Protein AF-U6JPW5-F1 (afdb_monomer_lite)

Foldseek 3Di:
DWDWPDVQPDPDPVPIDIDDDDQQVQWDFDQDPNDGGDIDGDDDDDDCPFQQNVLCVVCVVLVVQAPQDADQDDDDDPDPDDDDDCVRNPDDPSCLSAPPVSVVLVVDVVSSVPVPNCCPVCVVSRDHPVRVCVVVDDDDDDVVVVVVVFDDDDDDVVVCCVPPVNLVVVCVVCVPPSPDPDDDDDDDGDDD

Structure (mmCIF, N/CA/C/O backbone):
data_AF-U6JPW5-F1
#
_entry.id   AF-U6JPW5-F1
#
loop_
_atom_site.group_PDB
_atom_site.id
_atom_site.type_symbol
_atom_site.label_atom_id
_atom_site.label_alt_id
_atom_site.label_comp_id
_atom_site.label_asym_id
_atom_site.label_entity_id
_atom_site.label_seq_id
_atom_site.pdbx_PDB_ins_code
_atom_site.Cartn_x
_atom_site.Cartn_y
_atom_site.Cartn_z
_atom_site.occupancy
_atom_site.B_iso_or_equiv
_atom_site.auth_seq_id
_atom_site.auth_comp_id
_atom_site.auth_asym_id
_atom_site.auth_atom_id
_atom_site.pdbx_PDB_model_num
ATOM 1 N N . MET A 1 1 ? 23.626 2.910 -10.878 1.00 94.19 1 MET A N 1
ATOM 2 C CA . MET A 1 1 ? 22.604 3.571 -10.041 1.00 94.19 1 MET A CA 1
ATOM 3 C C . MET A 1 1 ? 22.856 3.188 -8.596 1.00 94.19 1 MET A C 1
ATOM 5 O O . MET A 1 1 ? 23.043 2.002 -8.340 1.00 94.19 1 MET A O 1
ATOM 9 N N . ALA A 1 2 ? 22.927 4.169 -7.697 1.00 96.56 2 ALA A N 1
ATOM 10 C CA . ALA A 1 2 ? 23.018 3.917 -6.261 1.00 96.56 2 ALA A CA 1
ATOM 11 C C . ALA A 1 2 ? 21.661 3.426 -5.737 1.00 96.56 2 ALA A C 1
ATOM 13 O O . ALA A 1 2 ? 20.622 3.928 -6.164 1.00 96.56 2 ALA A O 1
ATOM 14 N N . VAL A 1 3 ? 21.672 2.423 -4.862 1.00 94.81 3 VAL A N 1
ATOM 15 C CA . VAL A 1 3 ? 20.478 1.766 -4.317 1.00 94.81 3 VAL A CA 1
ATOM 16 C C . VAL A 1 3 ? 20.694 1.500 -2.829 1.00 94.81 3 VAL A C 1
ATOM 18 O O . VAL A 1 3 ? 21.793 1.136 -2.421 1.00 94.81 3 VAL A O 1
ATOM 21 N N . LEU A 1 4 ? 19.635 1.629 -2.031 1.00 93.19 4 LEU A N 1
ATOM 22 C CA . LEU A 1 4 ? 19.583 1.145 -0.651 1.00 93.19 4 LEU A CA 1
ATOM 23 C C . LEU A 1 4 ? 18.622 -0.045 -0.583 1.00 93.19 4 LEU A C 1
ATOM 25 O O . LEU A 1 4 ? 17.495 0.030 -1.073 1.00 93.19 4 LEU A O 1
ATOM 29 N N . LYS A 1 5 ? 19.074 -1.161 -0.011 1.00 92.12 5 LYS A N 1
ATOM 30 C CA . LYS A 1 5 ? 18.266 -2.370 0.207 1.00 92.12 5 LYS A CA 1
ATOM 31 C C . LYS A 1 5 ? 17.858 -2.481 1.677 1.00 92.12 5 LYS A C 1
ATOM 33 O O . LYS A 1 5 ? 18.573 -2.006 2.552 1.00 92.12 5 LYS A O 1
ATOM 38 N N . GLY A 1 6 ? 16.738 -3.159 1.936 1.00 89.25 6 GLY A N 1
ATOM 39 C CA . GLY A 1 6 ? 16.271 -3.473 3.295 1.00 89.25 6 GLY A CA 1
ATOM 40 C C . GLY A 1 6 ? 15.198 -2.537 3.859 1.00 89.25 6 GLY A C 1
ATOM 41 O O . GLY A 1 6 ? 14.674 -2.819 4.930 1.00 89.25 6 GLY A O 1
ATOM 42 N N . MET A 1 7 ? 14.799 -1.493 3.121 1.00 87.50 7 MET A N 1
ATOM 43 C CA . MET A 1 7 ? 13.799 -0.510 3.575 1.00 87.50 7 MET A CA 1
ATOM 44 C C . MET A 1 7 ? 12.411 -1.114 3.866 1.00 87.50 7 MET A C 1
ATOM 46 O O . MET A 1 7 ? 11.642 -0.540 4.623 1.00 87.50 7 MET A O 1
ATOM 50 N N . SER A 1 8 ? 12.073 -2.258 3.262 1.00 85.19 8 SER A N 1
ATOM 51 C CA . SER A 1 8 ? 10.808 -2.968 3.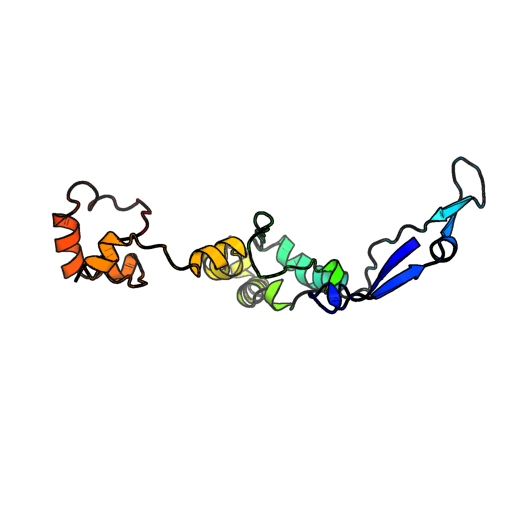505 1.00 85.19 8 SER A CA 1
ATOM 52 C C . SER A 1 8 ? 10.821 -3.842 4.759 1.00 85.19 8 SER A C 1
ATOM 54 O O . SER A 1 8 ? 9.760 -4.213 5.244 1.00 85.19 8 SER A O 1
ATOM 56 N N . CYS A 1 9 ? 12.005 -4.213 5.255 1.00 79.62 9 CYS A N 1
ATOM 57 C CA . CYS A 1 9 ? 12.157 -5.198 6.329 1.00 79.62 9 CYS A CA 1
ATOM 58 C C . CYS A 1 9 ? 12.447 -4.560 7.692 1.00 79.62 9 CYS A C 1
ATOM 60 O O . CYS A 1 9 ? 12.257 -5.213 8.712 1.00 79.62 9 CYS A O 1
ATOM 62 N N . SER A 1 10 ? 12.944 -3.321 7.718 1.00 82.50 10 SER A N 1
ATOM 63 C CA . SER A 1 10 ? 13.338 -2.634 8.947 1.00 82.50 10 SER A CA 1
ATOM 64 C C . SER A 1 10 ? 13.173 -1.123 8.817 1.00 82.50 10 SER A C 1
ATOM 66 O O . SER A 1 10 ? 13.585 -0.522 7.819 1.00 82.50 10 SER A O 1
ATOM 68 N N . SER A 1 11 ? 12.603 -0.517 9.858 1.00 81.31 11 SER A N 1
ATOM 69 C CA . SER A 1 11 ? 12.505 0.934 10.038 1.00 81.31 11 SER 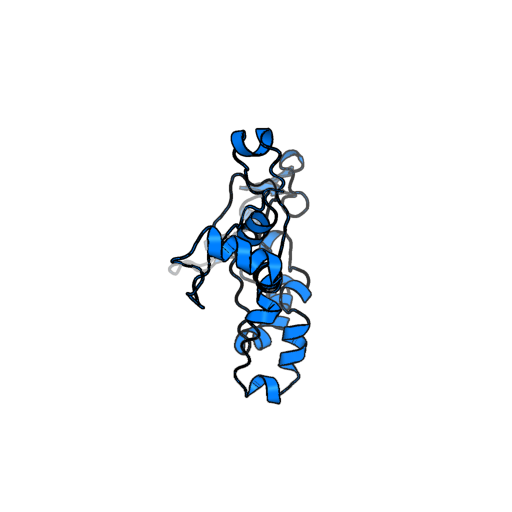A CA 1
ATOM 70 C C . SER A 1 11 ? 13.824 1.571 10.487 1.00 81.31 11 SER A C 1
ATOM 72 O O . SER A 1 11 ? 13.986 2.783 10.352 1.00 81.31 11 SER A O 1
ATOM 74 N N . ASP A 1 12 ? 14.780 0.781 10.987 1.00 87.75 12 ASP A N 1
ATOM 75 C CA . ASP A 1 12 ? 16.088 1.285 11.400 1.00 87.75 12 ASP A CA 1
ATOM 76 C C . ASP A 1 12 ? 17.007 1.479 10.188 1.00 87.75 12 ASP A C 1
ATOM 78 O O . ASP A 1 12 ? 17.492 0.521 9.576 1.00 87.75 12 ASP A O 1
ATOM 82 N N . VAL A 1 13 ? 17.300 2.744 9.890 1.00 88.38 13 VAL A N 1
ATOM 83 C CA . VAL A 1 13 ? 18.175 3.177 8.793 1.00 88.38 13 VAL A CA 1
ATOM 84 C C . VAL A 1 13 ? 19.571 2.553 8.886 1.00 88.38 13 VAL A C 1
ATOM 86 O O . VAL A 1 13 ? 20.192 2.289 7.856 1.00 88.38 13 VAL A O 1
ATOM 89 N N . LYS A 1 14 ? 20.070 2.255 10.095 1.00 92.25 14 LYS A N 1
ATOM 90 C CA . LYS A 1 14 ? 21.400 1.647 10.289 1.00 92.25 14 LYS A CA 1
ATOM 91 C C . LYS A 1 14 ? 21.496 0.224 9.738 1.00 92.25 14 LYS A C 1
ATOM 93 O O . LYS A 1 14 ? 22.596 -0.256 9.484 1.00 92.25 14 LYS A O 1
ATOM 98 N N . THR A 1 15 ? 20.358 -0.440 9.545 1.00 92.38 15 THR A N 1
ATOM 99 C CA . THR A 1 15 ? 20.290 -1.803 9.000 1.00 92.38 15 THR A CA 1
ATOM 100 C C . THR A 1 15 ? 20.236 -1.838 7.471 1.00 92.38 15 THR A C 1
ATOM 102 O O . THR A 1 15 ? 20.308 -2.912 6.871 1.00 92.38 15 THR A O 1
ATOM 105 N N . TRP A 1 16 ? 20.101 -0.681 6.815 1.00 93.31 16 TRP A N 1
ATOM 106 C CA . TRP A 1 16 ? 19.980 -0.611 5.363 1.00 93.31 16 TRP A CA 1
ATOM 107 C C . TRP A 1 16 ? 21.322 -0.844 4.672 1.00 93.31 16 TRP A C 1
ATOM 109 O O . TRP A 1 16 ? 22.371 -0.368 5.102 1.00 93.31 16 TRP A O 1
ATOM 119 N N . ILE A 1 17 ? 21.279 -1.565 3.552 1.00 95.69 17 ILE A N 1
ATOM 120 C CA . ILE A 1 17 ? 22.480 -2.020 2.850 1.00 95.69 17 ILE A CA 1
ATOM 121 C C . ILE A 1 17 ? 22.687 -1.172 1.587 1.00 95.69 17 ILE A C 1
ATOM 123 O O . ILE A 1 17 ? 21.840 -1.223 0.685 1.00 95.69 17 ILE A O 1
ATOM 127 N N . PRO A 1 18 ? 23.803 -0.428 1.465 1.00 95.94 18 PRO A N 1
ATOM 128 C CA . PRO A 1 18 ? 24.144 0.273 0.236 1.00 95.94 18 PRO A CA 1
ATOM 129 C C . PRO A 1 18 ? 24.545 -0.707 -0.868 1.00 95.94 18 PRO A C 1
ATOM 131 O O . PRO A 1 18 ? 25.254 -1.686 -0.644 1.00 95.94 18 PRO A O 1
ATOM 134 N N . ALA A 1 19 ? 24.079 -0.445 -2.085 1.00 95.50 19 ALA A N 1
ATOM 135 C CA . ALA A 1 19 ? 24.321 -1.280 -3.251 1.00 95.50 19 ALA A CA 1
ATOM 136 C C . ALA A 1 19 ? 24.386 -0.454 -4.545 1.00 95.50 19 ALA A C 1
ATOM 138 O O . ALA A 1 19 ? 23.920 0.683 -4.625 1.00 95.50 19 ALA A O 1
ATOM 139 N N . GLY A 1 20 ? 24.937 -1.067 -5.594 1.00 96.56 20 GLY A N 1
ATOM 140 C CA . GLY A 1 20 ? 24.945 -0.527 -6.950 1.00 96.56 20 GLY A CA 1
ATOM 141 C C . GLY A 1 20 ? 24.220 -1.454 -7.919 1.00 96.56 20 GLY A C 1
ATOM 142 O O . GLY A 1 20 ? 24.434 -2.665 -7.906 1.00 96.56 20 GLY A O 1
ATOM 143 N N . VAL A 1 21 ? 23.377 -0.888 -8.784 1.00 95.62 21 VAL A N 1
ATOM 144 C CA . VAL A 1 21 ? 22.755 -1.615 -9.902 1.00 95.62 21 VAL A CA 1
ATOM 145 C C . VAL A 1 21 ? 23.244 -1.017 -11.227 1.00 95.62 21 VAL A C 1
ATOM 147 O O . VAL A 1 21 ? 23.161 0.208 -11.402 1.00 95.62 21 VAL A O 1
ATOM 150 N N . PRO A 1 22 ? 23.768 -1.833 -12.166 1.00 96.50 22 PRO A N 1
ATOM 151 C CA . PRO A 1 22 ? 24.186 -1.348 -13.478 1.00 96.50 22 PRO A CA 1
ATOM 152 C C . PRO A 1 22 ? 22.978 -0.822 -14.261 1.00 96.50 22 PRO A C 1
ATOM 154 O O . PRO A 1 22 ? 21.942 -1.483 -14.327 1.00 96.50 22 PRO A O 1
ATOM 157 N N . LEU A 1 23 ? 23.108 0.369 -14.860 1.00 95.25 23 LEU A N 1
ATOM 158 C CA . LEU A 1 23 ? 22.004 1.036 -15.568 1.00 95.25 23 LEU A CA 1
ATOM 159 C C . LEU A 1 23 ? 21.450 0.181 -16.710 1.00 95.25 23 LEU A C 1
ATOM 161 O O . LEU A 1 23 ? 20.237 0.085 -16.864 1.00 95.25 23 LEU A O 1
ATOM 165 N N . THR A 1 24 ? 22.331 -0.502 -17.439 1.00 95.69 24 THR A N 1
ATOM 166 C CA . THR A 1 24 ? 21.987 -1.379 -18.566 1.00 95.69 24 THR A CA 1
ATOM 167 C C . THR A 1 24 ? 20.994 -2.479 -18.192 1.00 95.69 24 THR A C 1
ATOM 169 O O . THR A 1 24 ? 20.175 -2.860 -19.020 1.00 95.69 24 THR A O 1
ATOM 172 N N . ARG A 1 25 ? 20.986 -2.944 -16.934 1.00 95.69 25 ARG A N 1
ATOM 173 C CA . ARG A 1 25 ? 20.052 -3.979 -16.458 1.00 95.69 25 ARG A CA 1
ATOM 174 C C . ARG A 1 25 ? 18.608 -3.489 -16.323 1.00 95.69 25 ARG A C 1
ATOM 176 O O . ARG A 1 25 ? 17.697 -4.303 -16.237 1.00 95.69 25 ARG A O 1
ATOM 183 N N . MET A 1 26 ? 18.398 -2.176 -16.295 1.00 95.06 26 MET A N 1
ATOM 184 C CA . MET A 1 26 ? 17.071 -1.557 -16.247 1.00 95.06 26 MET A CA 1
ATOM 185 C C . MET A 1 26 ? 16.605 -1.076 -17.625 1.00 95.06 26 MET A C 1
ATOM 187 O O . MET A 1 26 ? 15.519 -0.509 -17.729 1.00 95.06 26 MET A O 1
ATOM 191 N N . MET A 1 27 ? 17.419 -1.255 -18.669 1.00 95.94 27 MET A N 1
ATOM 192 C CA . MET A 1 27 ? 17.130 -0.733 -19.998 1.00 95.94 27 MET A CA 1
ATOM 193 C C . MET A 1 27 ? 16.452 -1.767 -20.899 1.00 95.94 27 MET A C 1
ATOM 195 O O . MET A 1 27 ? 16.680 -2.969 -20.789 1.00 95.94 27 MET A O 1
ATOM 199 N N . ASN A 1 28 ? 15.636 -1.272 -21.820 1.00 95.69 28 ASN A N 1
ATOM 200 C CA . ASN A 1 28 ? 15.102 -1.977 -22.976 1.00 95.69 28 ASN A CA 1
ATOM 201 C C . ASN A 1 28 ? 15.327 -1.132 -24.238 1.00 95.69 28 ASN A C 1
ATOM 203 O O . ASN A 1 28 ? 15.705 0.037 -24.172 1.00 95.69 28 ASN A O 1
ATOM 207 N N . LEU A 1 29 ? 15.106 -1.741 -25.399 1.00 96.00 29 LEU A N 1
ATOM 208 C CA . LEU A 1 29 ? 15.094 -1.036 -26.674 1.00 96.00 29 LEU A CA 1
ATOM 209 C C . LEU A 1 29 ? 13.655 -0.615 -26.988 1.00 96.00 29 LEU A C 1
ATOM 211 O O . LEU A 1 29 ? 12.748 -1.445 -26.963 1.00 96.00 29 LEU A O 1
ATOM 215 N N . GLU A 1 30 ? 13.448 0.669 -27.271 1.00 94.69 30 GLU A N 1
ATOM 216 C CA . GLU A 1 30 ? 12.158 1.220 -27.697 1.00 94.69 30 GLU A CA 1
ATOM 217 C C . GLU A 1 30 ? 12.316 2.014 -28.994 1.00 94.69 30 GLU A C 1
ATOM 219 O O . GLU A 1 30 ? 13.369 2.592 -29.275 1.00 94.69 30 GLU A O 1
ATOM 224 N N . ASN A 1 31 ? 11.239 2.100 -29.773 1.00 95.00 31 ASN A N 1
ATOM 225 C CA . ASN A 1 31 ? 11.190 2.991 -30.924 1.00 95.00 31 ASN A CA 1
ATOM 226 C C . ASN A 1 31 ? 10.776 4.390 -30.458 1.00 95.00 31 ASN A C 1
ATOM 228 O O . ASN A 1 31 ? 9.713 4.565 -29.859 1.00 95.00 31 ASN A O 1
ATOM 232 N N . ARG A 1 32 ? 11.597 5.407 -30.740 1.00 93.38 32 ARG A N 1
ATOM 233 C CA . ARG A 1 32 ? 11.310 6.797 -30.353 1.00 93.38 32 ARG A CA 1
ATOM 234 C C . ARG A 1 32 ? 11.590 7.770 -31.474 1.00 93.38 32 ARG A C 1
ATOM 236 O O . ARG A 1 32 ? 12.660 7.742 -32.070 1.00 93.38 32 ARG A O 1
ATOM 243 N N . LYS A 1 33 ? 10.649 8.694 -31.701 1.00 92.75 33 LYS A N 1
ATOM 244 C CA . LYS A 1 33 ? 10.773 9.758 -32.715 1.00 92.75 33 LYS A CA 1
ATOM 245 C C . LYS A 1 33 ? 11.216 9.200 -34.083 1.00 92.75 33 LYS A C 1
ATOM 247 O O . LYS A 1 33 ? 12.102 9.756 -34.719 1.00 92.75 33 LYS A O 1
ATOM 252 N N . GLY A 1 34 ? 10.668 8.046 -34.475 1.00 93.00 34 GLY A N 1
ATOM 253 C CA . GLY A 1 34 ? 11.017 7.354 -35.722 1.00 93.00 34 GLY A CA 1
ATOM 254 C C . GLY A 1 34 ? 12.359 6.605 -35.731 1.00 93.00 34 GLY A C 1
ATOM 255 O O . GLY A 1 34 ? 12.658 5.944 -36.718 1.00 93.00 34 GLY A O 1
ATOM 256 N N . LYS A 1 35 ? 13.164 6.654 -34.660 1.00 93.44 35 LYS A N 1
ATOM 257 C CA . LYS A 1 35 ? 14.406 5.874 -34.533 1.00 93.44 35 LYS A CA 1
ATOM 258 C C . LYS A 1 35 ? 14.126 4.531 -33.869 1.00 93.44 35 LYS A C 1
ATOM 260 O O . LYS A 1 35 ? 13.561 4.498 -32.773 1.00 93.44 35 LYS A O 1
ATOM 265 N N . ALA A 1 36 ? 14.531 3.451 -34.532 1.00 92.38 36 ALA A N 1
ATOM 266 C CA . ALA A 1 36 ? 14.439 2.108 -33.985 1.00 92.38 36 ALA A CA 1
ATOM 267 C C . ALA A 1 36 ? 15.563 1.826 -32.979 1.00 92.38 36 ALA A C 1
ATOM 269 O O . ALA A 1 36 ? 16.649 2.395 -33.087 1.00 92.38 36 ALA A O 1
ATOM 270 N N . ASN A 1 37 ? 15.304 0.925 -32.029 1.00 93.38 37 ASN A N 1
ATOM 271 C CA . ASN A 1 37 ? 16.299 0.411 -31.082 1.00 93.38 37 ASN A CA 1
ATOM 272 C C . ASN A 1 37 ? 16.989 1.485 -30.220 1.00 93.38 37 ASN A C 1
ATOM 274 O O . ASN A 1 37 ? 18.196 1.427 -29.986 1.00 93.38 37 ASN A O 1
ATOM 278 N N . VAL A 1 38 ? 16.239 2.472 -29.725 1.00 95.50 38 VAL A N 1
ATOM 279 C CA . VAL A 1 38 ? 16.786 3.461 -28.789 1.00 95.50 38 VAL A CA 1
ATOM 280 C C . VAL A 1 38 ? 16.832 2.837 -27.389 1.00 95.50 38 VAL A C 1
ATOM 282 O O . VAL A 1 38 ? 15.780 2.441 -26.880 1.00 95.50 38 VAL A O 1
ATOM 285 N N . PRO A 1 39 ? 18.009 2.744 -26.742 1.00 96.00 39 PRO A N 1
ATOM 286 C CA . PRO A 1 39 ? 18.114 2.196 -25.399 1.00 96.00 39 PRO A CA 1
ATOM 287 C C . PRO A 1 39 ? 17.533 3.193 -24.395 1.00 96.00 39 PRO A C 1
ATOM 289 O O . PRO A 1 39 ? 17.972 4.340 -24.293 1.00 96.00 39 PRO A O 1
ATOM 292 N N . VAL A 1 40 ? 16.538 2.753 -23.636 1.00 95.56 40 VAL A N 1
ATOM 293 C CA . VAL A 1 40 ? 15.822 3.565 -22.648 1.00 95.56 40 VAL A CA 1
ATOM 294 C C . VAL A 1 40 ? 15.573 2.754 -21.386 1.00 95.56 40 VAL A C 1
ATOM 296 O O . VAL A 1 40 ? 15.604 1.532 -21.419 1.00 95.56 40 VAL A O 1
ATOM 299 N N . ILE A 1 41 ? 15.352 3.422 -20.253 1.00 95.94 41 ILE A N 1
ATOM 300 C CA . ILE A 1 41 ? 14.986 2.740 -19.006 1.00 95.94 41 ILE A CA 1
ATOM 301 C C . ILE A 1 41 ? 13.541 2.253 -19.118 1.00 95.94 41 ILE A C 1
ATOM 303 O O . ILE A 1 41 ? 12.633 3.054 -19.362 1.00 95.94 41 ILE A O 1
ATOM 307 N N . LYS A 1 42 ? 13.336 0.954 -18.887 1.00 93.94 42 LYS A N 1
ATOM 308 C CA . LYS A 1 42 ? 12.021 0.322 -18.925 1.00 93.94 42 LYS A CA 1
ATOM 309 C C . LYS A 1 42 ? 11.129 0.928 -17.845 1.00 93.94 42 LYS A C 1
ATOM 311 O O . LYS A 1 42 ? 11.481 0.935 -16.665 1.00 93.94 42 LYS A O 1
ATOM 316 N N . LYS A 1 43 ? 9.945 1.399 -18.237 1.00 93.69 43 LYS A N 1
ATOM 317 C CA . LYS A 1 43 ? 8.917 1.832 -17.283 1.00 93.69 43 LYS A CA 1
ATOM 318 C C . LYS A 1 43 ? 8.336 0.609 -16.575 1.00 93.69 43 LYS A C 1
ATOM 320 O O . LYS A 1 43 ? 7.813 -0.294 -17.227 1.00 93.69 43 LYS A O 1
ATOM 325 N N . PHE A 1 44 ? 8.416 0.591 -15.250 1.00 91.81 44 PHE A N 1
ATOM 326 C CA . PHE A 1 44 ? 7.743 -0.414 -14.433 1.00 91.81 44 PHE A CA 1
ATOM 327 C C . PHE A 1 44 ? 6.305 0.039 -14.181 1.00 91.81 44 PHE A C 1
ATOM 329 O O . PHE A 1 44 ? 6.076 1.096 -13.596 1.00 91.81 44 PHE A O 1
ATOM 336 N N . LEU A 1 45 ? 5.353 -0.738 -14.692 1.00 94.81 45 LEU A N 1
ATOM 337 C CA . LEU A 1 45 ? 3.921 -0.522 -14.497 1.00 94.81 45 LEU A CA 1
ATOM 338 C C . LEU A 1 45 ? 3.429 -1.326 -13.289 1.00 94.81 45 LEU A C 1
ATOM 340 O O . LEU A 1 45 ? 4.154 -2.167 -12.754 1.00 94.81 45 LEU A O 1
ATOM 344 N N . VAL A 1 46 ? 2.189 -1.069 -12.875 1.00 94.94 46 VAL A N 1
ATOM 345 C CA . VAL A 1 46 ? 1.515 -1.891 -11.867 1.00 94.94 46 VAL A CA 1
ATOM 346 C C . VAL A 1 46 ? 1.341 -3.303 -12.419 1.00 94.94 46 VAL A C 1
ATOM 348 O O . VAL A 1 46 ? 0.804 -3.489 -13.509 1.00 94.94 46 VAL A O 1
ATOM 351 N N . ASP A 1 47 ? 1.807 -4.284 -11.658 1.00 95.19 47 ASP A N 1
ATOM 352 C CA . ASP A 1 47 ? 1.628 -5.700 -11.955 1.00 95.19 47 ASP A CA 1
ATOM 353 C C . ASP A 1 47 ? 0.349 -6.192 -11.263 1.00 95.19 47 ASP A C 1
ATOM 355 O O . ASP A 1 47 ? 0.242 -6.168 -10.033 1.00 95.19 47 ASP A O 1
ATOM 359 N N . ILE A 1 48 ? -0.637 -6.585 -12.071 1.00 97.06 48 ILE A N 1
ATOM 360 C CA . ILE A 1 48 ? -1.981 -6.963 -11.618 1.00 97.06 48 ILE A CA 1
ATOM 361 C C . ILE A 1 48 ? -2.013 -8.308 -10.884 1.00 97.06 48 ILE A C 1
ATOM 363 O O . ILE A 1 48 ? -2.957 -8.586 -10.147 1.00 97.06 48 ILE A O 1
ATOM 367 N N . ASP A 1 49 ? -0.972 -9.126 -11.031 1.00 96.62 49 ASP A N 1
ATOM 368 C CA . ASP A 1 49 ? -0.870 -10.417 -10.351 1.00 96.62 49 ASP A CA 1
ATOM 369 C C . ASP A 1 49 ? -0.184 -10.294 -8.983 1.00 96.62 49 ASP A C 1
ATOM 371 O O . ASP A 1 49 ? -0.140 -11.253 -8.208 1.00 96.62 49 ASP A O 1
ATOM 375 N N . LYS A 1 50 ? 0.340 -9.109 -8.637 1.00 95.50 50 LYS A N 1
ATOM 376 C CA . LYS A 1 50 ? 1.022 -8.888 -7.355 1.00 95.50 50 LYS A CA 1
ATOM 377 C C . LYS A 1 50 ? 0.045 -8.721 -6.187 1.00 95.50 50 LYS A C 1
ATOM 379 O O . LYS A 1 50 ? -1.045 -8.170 -6.361 1.00 95.50 50 LYS A O 1
ATOM 384 N N . PRO A 1 51 ? 0.472 -9.087 -4.957 1.00 94.75 51 PRO A N 1
ATOM 385 C CA . PRO A 1 51 ? -0.383 -9.067 -3.768 1.00 94.75 51 PRO A CA 1
ATOM 386 C C . PRO A 1 51 ? -1.078 -7.731 -3.503 1.00 94.75 51 PRO A C 1
ATOM 388 O O . PRO A 1 51 ? -2.229 -7.714 -3.086 1.00 94.75 51 PRO A O 1
ATOM 391 N N . LEU A 1 52 ? -0.405 -6.608 -3.772 1.00 94.88 52 LEU A N 1
ATOM 392 C CA . LEU A 1 52 ? -0.973 -5.283 -3.529 1.00 94.88 52 LEU A CA 1
ATOM 393 C C . LEU A 1 52 ? -2.162 -4.985 -4.456 1.00 94.88 52 LEU A C 1
ATOM 395 O O . LEU A 1 52 ? -3.191 -4.498 -3.992 1.00 94.88 52 LEU A O 1
ATOM 399 N N . PHE A 1 53 ? -2.052 -5.323 -5.747 1.00 95.94 53 PHE A N 1
ATOM 400 C CA . PHE A 1 53 ? -3.172 -5.171 -6.676 1.00 95.94 53 PHE A CA 1
ATOM 401 C C . PHE A 1 53 ? -4.289 -6.167 -6.359 1.00 95.94 53 PHE A C 1
ATOM 403 O O . PHE A 1 53 ? -5.458 -5.800 -6.397 1.00 95.94 53 PHE A O 1
ATOM 410 N N . LYS A 1 54 ? -3.945 -7.400 -5.971 1.00 96.62 54 LYS A N 1
ATOM 411 C CA . LYS A 1 54 ? -4.931 -8.410 -5.559 1.00 96.62 54 LYS A CA 1
ATOM 412 C C . LYS A 1 54 ? -5.700 -8.020 -4.298 1.00 96.62 54 LYS A C 1
ATOM 414 O O . LYS A 1 54 ? -6.898 -8.272 -4.233 1.00 96.62 54 LYS A O 1
ATOM 419 N N . ALA A 1 55 ? -5.057 -7.368 -3.331 1.00 95.31 55 ALA A N 1
ATOM 420 C CA . ALA A 1 55 ? -5.748 -6.820 -2.167 1.00 95.31 55 ALA A CA 1
ATOM 421 C C . ALA A 1 55 ? -6.740 -5.720 -2.574 1.00 95.31 55 ALA A C 1
ATOM 423 O O . ALA A 1 55 ? -7.884 -5.739 -2.133 1.00 95.31 55 ALA A O 1
ATOM 424 N N . PHE A 1 56 ? -6.338 -4.817 -3.477 1.00 95.00 56 PHE A N 1
ATOM 425 C CA . PHE A 1 56 ? -7.238 -3.810 -4.046 1.00 95.00 56 PHE A CA 1
ATOM 426 C C . PHE A 1 56 ? -8.408 -4.438 -4.825 1.00 95.00 56 PHE A C 1
ATOM 428 O O . PHE A 1 56 ? -9.556 -4.034 -4.649 1.00 95.00 56 PHE A O 1
ATOM 435 N N . GLU A 1 57 ? -8.144 -5.453 -5.650 1.00 96.25 57 GLU A N 1
ATOM 436 C CA . GLU A 1 57 ? -9.163 -6.174 -6.421 1.00 96.25 57 GLU A CA 1
ATOM 437 C C . GLU A 1 57 ? -10.249 -6.787 -5.525 1.00 96.25 57 GLU A C 1
ATOM 439 O O . GLU A 1 57 ? -11.424 -6.738 -5.884 1.00 96.25 57 GLU A O 1
ATOM 444 N N . GLN A 1 58 ? -9.883 -7.300 -4.348 1.00 93.69 58 GLN A N 1
ATOM 445 C CA . GLN A 1 58 ? -10.825 -7.907 -3.401 1.00 93.69 58 GLN A CA 1
ATOM 446 C C . GLN A 1 58 ? -11.778 -6.897 -2.749 1.00 93.69 58 GLN A C 1
ATOM 448 O O . GLN A 1 58 ? -12.901 -7.258 -2.403 1.00 93.69 58 GLN A O 1
ATOM 453 N N . VAL A 1 59 ? -11.358 -5.640 -2.589 1.00 92.31 59 VAL A N 1
ATOM 454 C CA . VAL A 1 59 ? -12.131 -4.622 -1.854 1.00 92.31 59 VAL A CA 1
ATOM 455 C C . VAL A 1 59 ? -12.813 -3.592 -2.753 1.00 92.31 59 VAL A C 1
ATOM 457 O O . VAL A 1 59 ? -13.746 -2.926 -2.307 1.00 92.31 59 VAL A O 1
ATOM 460 N N . ARG A 1 60 ? -12.416 -3.480 -4.029 1.00 93.31 60 ARG A N 1
ATOM 461 C CA . ARG A 1 60 ? -12.912 -2.434 -4.944 1.00 93.31 60 ARG A CA 1
ATOM 462 C C . ARG A 1 60 ? -14.436 -2.411 -5.109 1.00 93.31 60 ARG A C 1
ATOM 464 O O . ARG A 1 60 ? -15.007 -1.332 -5.216 1.00 93.31 60 ARG A O 1
ATOM 471 N N . GLU A 1 61 ? -15.098 -3.572 -5.116 1.00 90.19 61 GLU A N 1
ATOM 472 C CA . GLU A 1 61 ? -16.563 -3.638 -5.255 1.00 90.19 61 GLU A CA 1
ATOM 473 C C . GLU A 1 61 ? -17.265 -3.153 -3.985 1.00 90.19 61 GLU A C 1
ATOM 475 O O . GLU A 1 61 ? -18.267 -2.447 -4.064 1.00 90.19 61 GLU A O 1
ATOM 480 N N . ALA A 1 62 ? -16.705 -3.461 -2.812 1.00 86.56 62 ALA A N 1
ATOM 481 C CA . ALA A 1 62 ? -17.214 -2.944 -1.549 1.00 86.56 62 ALA A CA 1
ATOM 482 C C . ALA A 1 62 ? -17.039 -1.421 -1.474 1.00 86.56 62 ALA A C 1
ATOM 484 O O . ALA A 1 62 ? -17.983 -0.711 -1.145 1.00 86.56 62 ALA A O 1
ATOM 485 N N . TRP A 1 63 ? -15.864 -0.907 -1.851 1.00 87.50 63 TRP A N 1
ATOM 486 C CA . TRP A 1 63 ? -15.559 0.531 -1.855 1.00 87.50 63 TRP A CA 1
ATOM 487 C C . TRP A 1 63 ? -16.372 1.334 -2.875 1.00 87.50 63 TRP A C 1
ATOM 489 O O . TRP A 1 63 ? -16.548 2.537 -2.715 1.00 87.50 63 TRP A O 1
ATOM 499 N N . LYS A 1 64 ? -16.873 0.684 -3.928 1.00 86.06 64 LYS A N 1
ATOM 500 C CA . LYS A 1 64 ? -17.764 1.311 -4.910 1.00 86.06 64 LYS A CA 1
ATOM 501 C C . LYS A 1 64 ? -19.143 1.626 -4.328 1.00 86.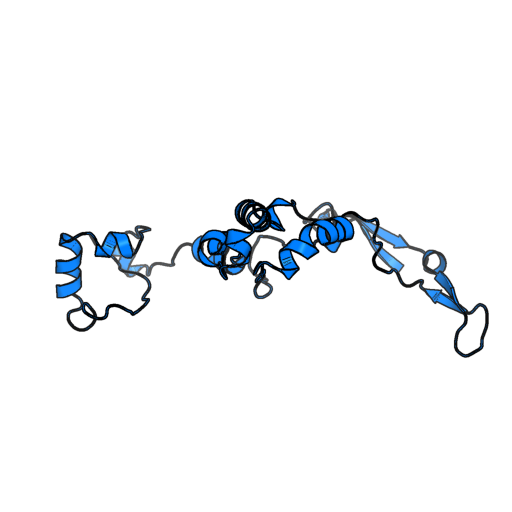06 64 LYS A C 1
ATOM 503 O O . LYS A 1 64 ? -19.800 2.544 -4.811 1.00 86.06 64 LYS A O 1
ATOM 508 N N . ILE A 1 65 ? -19.598 0.834 -3.358 1.00 83.25 65 ILE A N 1
ATOM 509 C CA . ILE A 1 65 ? -20.978 0.876 -2.863 1.00 83.25 65 ILE A CA 1
ATOM 510 C C . ILE A 1 65 ? -21.056 1.444 -1.441 1.00 83.25 65 ILE A C 1
ATOM 512 O O . ILE A 1 65 ? -22.012 2.140 -1.111 1.00 83.25 65 ILE A O 1
ATOM 516 N N . LEU A 1 66 ? -20.063 1.146 -0.601 1.00 78.69 66 LEU A N 1
ATOM 517 C CA . LEU A 1 66 ? -20.005 1.549 0.800 1.00 78.69 66 LEU A CA 1
ATOM 518 C C . LEU A 1 66 ? -19.117 2.784 0.989 1.00 78.69 66 LEU A C 1
ATOM 520 O O . LEU A 1 66 ? -18.050 2.897 0.387 1.00 78.69 66 LEU A O 1
ATOM 524 N N . ASP A 1 67 ? -19.508 3.656 1.917 1.00 78.81 67 ASP A N 1
ATOM 525 C CA . ASP A 1 67 ? -18.737 4.842 2.308 1.00 78.81 67 ASP A CA 1
ATOM 526 C C . ASP A 1 67 ? -17.556 4.476 3.234 1.00 78.81 67 ASP A C 1
ATOM 528 O O . ASP A 1 67 ? -17.572 4.750 4.435 1.00 78.81 67 ASP A O 1
ATOM 532 N N . LEU A 1 68 ? -16.519 3.839 2.680 1.00 79.50 68 LEU A N 1
ATOM 533 C CA . LEU A 1 68 ? -15.315 3.387 3.399 1.00 79.50 68 LEU A CA 1
ATOM 534 C C . LEU A 1 68 ? -14.104 4.294 3.138 1.00 79.50 68 LEU A C 1
ATOM 536 O O . LEU A 1 68 ? -13.034 3.845 2.730 1.00 79.50 68 LEU A O 1
ATOM 540 N N . TYR A 1 69 ? -14.274 5.597 3.351 1.00 80.38 69 TYR A N 1
ATOM 541 C CA . TYR A 1 69 ? -13.199 6.563 3.140 1.00 80.38 69 TYR A CA 1
ATOM 542 C C . TYR A 1 69 ? -12.176 6.531 4.278 1.00 80.38 69 TYR A C 1
ATOM 544 O O . TYR A 1 69 ? -12.527 6.657 5.450 1.00 80.38 69 TYR A O 1
ATOM 552 N N . LEU A 1 70 ? -10.894 6.443 3.919 1.00 77.88 70 LEU A N 1
ATOM 553 C CA . LEU A 1 70 ? -9.782 6.602 4.852 1.00 77.88 70 LEU A CA 1
ATOM 554 C C . LEU A 1 70 ? -9.286 8.048 4.838 1.00 77.88 70 LEU A C 1
ATOM 556 O O . LEU A 1 70 ? -9.056 8.631 3.778 1.00 77.88 70 LEU A O 1
ATOM 560 N N . VAL A 1 71 ? -9.071 8.613 6.025 1.00 81.00 71 VAL A N 1
ATOM 561 C CA . VAL A 1 71 ? -8.544 9.971 6.197 1.00 81.00 71 VAL A CA 1
ATOM 562 C C . VAL A 1 71 ? -7.175 9.866 6.875 1.00 81.00 71 VAL A C 1
ATOM 564 O O . VAL A 1 71 ? -7.117 9.839 8.098 1.00 81.00 71 VAL A O 1
ATOM 567 N N . PRO A 1 72 ? -6.056 9.778 6.132 1.00 77.00 72 PRO A N 1
ATOM 568 C CA . PRO A 1 72 ? -4.728 9.568 6.727 1.00 77.00 72 PRO A CA 1
ATOM 569 C C . PRO A 1 72 ? -4.203 10.779 7.516 1.00 77.00 72 PRO A C 1
ATOM 571 O O . PRO A 1 72 ? -3.392 10.624 8.422 1.00 77.00 72 PRO A O 1
ATOM 574 N N . GLY A 1 73 ? -4.694 11.987 7.226 1.00 82.81 73 GLY A N 1
ATOM 575 C CA . GLY A 1 73 ? -4.226 13.217 7.867 1.00 82.81 73 GLY A CA 1
ATOM 576 C C . GLY A 1 73 ? -2.867 13.714 7.340 1.00 82.81 73 GLY A C 1
ATOM 577 O O . GLY A 1 73 ? -2.318 13.154 6.390 1.00 82.81 73 GLY A O 1
ATOM 578 N N . PRO A 1 74 ? -2.343 14.820 7.901 1.00 84.44 74 PRO A N 1
ATOM 579 C CA . PRO A 1 74 ? -1.069 15.406 7.484 1.00 84.44 74 PRO A CA 1
ATOM 580 C C . PRO A 1 74 ? 0.137 14.585 7.964 1.00 84.44 74 PRO A C 1
ATOM 582 O O . PRO A 1 74 ? 0.094 13.974 9.033 1.00 84.44 74 PRO A O 1
ATOM 585 N N . MET A 1 75 ? 1.241 14.638 7.209 1.00 84.00 75 MET A N 1
ATOM 586 C CA . MET A 1 75 ? 2.511 14.002 7.583 1.00 84.00 75 MET A CA 1
ATOM 587 C C . MET A 1 75 ? 3.025 14.556 8.916 1.00 84.00 75 MET A C 1
ATOM 589 O O . MET A 1 75 ? 3.111 15.771 9.097 1.00 84.00 75 MET A O 1
ATOM 593 N N . GLN A 1 76 ? 3.378 13.659 9.834 1.00 83.19 76 GLN A N 1
ATOM 594 C CA . GLN A 1 76 ? 3.953 14.005 11.131 1.00 83.19 76 GLN A CA 1
ATOM 595 C C . GLN A 1 76 ? 5.471 13.808 11.101 1.00 83.19 76 GLN A C 1
ATOM 597 O O . GLN A 1 76 ? 5.957 12.822 10.555 1.00 83.19 76 GLN A O 1
ATOM 602 N N . LEU A 1 77 ? 6.213 14.753 11.685 1.00 84.12 77 LEU A N 1
ATOM 603 C CA . LEU A 1 77 ? 7.683 14.711 11.759 1.00 84.12 77 LEU A CA 1
ATOM 604 C C . LEU A 1 77 ? 8.205 14.459 13.180 1.00 84.12 77 LEU A C 1
ATOM 606 O O . LEU A 1 77 ? 9.343 14.039 13.349 1.00 84.12 77 LEU A O 1
ATOM 610 N N . SER A 1 78 ? 7.391 14.746 14.197 1.00 79.19 78 SER A N 1
ATOM 611 C CA . SER A 1 78 ? 7.768 14.692 15.616 1.00 79.19 78 SER A CA 1
ATOM 612 C C . SER A 1 78 ? 7.324 13.415 16.332 1.00 79.19 78 SER A C 1
ATOM 614 O O . SER A 1 78 ? 7.687 13.194 17.484 1.00 79.19 78 SER A O 1
ATOM 616 N N . THR A 1 79 ? 6.521 12.580 15.677 1.00 66.19 79 THR A N 1
ATOM 617 C CA . THR A 1 79 ? 5.968 11.346 16.244 1.00 66.19 79 THR A CA 1
ATOM 618 C C . THR A 1 79 ? 6.919 10.173 16.031 1.00 66.19 79 THR A C 1
ATOM 620 O O . THR A 1 79 ? 7.499 10.039 14.957 1.00 66.19 79 THR A O 1
ATOM 623 N N . GLY A 1 80 ? 7.051 9.297 17.031 1.00 68.56 80 GLY A N 1
ATOM 624 C CA . GLY A 1 80 ? 7.988 8.164 16.994 1.00 68.56 80 GLY A CA 1
ATOM 625 C C . GLY A 1 80 ? 7.542 6.955 16.161 1.00 68.56 80 GLY A C 1
ATOM 626 O O . GLY A 1 80 ? 8.334 6.043 15.942 1.00 68.56 80 GLY A O 1
ATOM 627 N N . GLU A 1 81 ? 6.291 6.922 15.698 1.00 73.44 81 GLU A N 1
ATOM 628 C CA . GLU A 1 81 ? 5.755 5.800 14.928 1.00 73.44 81 GLU A CA 1
ATOM 629 C C . GLU A 1 81 ? 5.947 6.028 13.421 1.00 73.44 81 GLU A C 1
ATOM 631 O O . GLU A 1 81 ? 5.372 6.947 12.834 1.00 73.44 81 GLU A O 1
ATOM 636 N N . LEU A 1 82 ? 6.778 5.195 12.789 1.00 78.81 82 LEU A N 1
ATOM 637 C CA . LEU A 1 82 ? 7.056 5.278 11.358 1.00 78.81 82 LEU A CA 1
ATOM 638 C C . LEU A 1 82 ? 5.951 4.589 10.553 1.00 78.81 82 LEU A C 1
ATOM 640 O O . LEU A 1 82 ? 5.763 3.378 10.656 1.00 78.81 82 LEU A O 1
ATOM 644 N N . GLN A 1 83 ? 5.292 5.340 9.673 1.00 81.12 83 GLN A N 1
ATOM 645 C CA . GLN A 1 83 ? 4.333 4.788 8.719 1.00 81.12 83 GLN A CA 1
ATOM 646 C C . GLN A 1 83 ? 4.965 4.660 7.337 1.00 81.12 83 GLN A C 1
ATOM 648 O O . GLN A 1 83 ? 5.308 5.650 6.692 1.00 81.12 83 GLN A O 1
ATOM 653 N N . LEU A 1 84 ? 5.124 3.418 6.883 1.00 85.62 84 LEU A N 1
ATOM 654 C CA . LEU A 1 84 ? 5.658 3.104 5.563 1.00 85.62 84 LEU A CA 1
ATOM 655 C C . LEU A 1 84 ? 4.521 2.890 4.554 1.00 85.62 84 LEU A C 1
ATOM 657 O O . LEU A 1 84 ? 3.475 2.343 4.911 1.00 85.62 84 LEU A O 1
ATOM 661 N N . PRO A 1 85 ? 4.710 3.274 3.280 1.00 89.00 85 PRO A N 1
ATOM 662 C CA . PRO A 1 85 ? 3.698 3.051 2.259 1.00 89.00 85 PRO A CA 1
ATOM 663 C C . PRO A 1 85 ? 3.536 1.554 1.963 1.00 89.00 85 PRO A C 1
ATOM 665 O O . PRO A 1 85 ? 4.517 0.813 1.895 1.00 89.00 85 PRO A O 1
ATOM 668 N N . TYR A 1 86 ? 2.308 1.123 1.666 1.00 90.81 86 TYR A N 1
ATOM 669 C CA . TYR A 1 86 ? 2.004 -0.273 1.308 1.00 90.81 86 TYR A CA 1
ATOM 670 C C . TYR A 1 86 ? 2.708 -0.759 0.035 1.00 90.81 86 TYR A C 1
ATOM 672 O O . TYR A 1 86 ? 2.884 -1.955 -0.175 1.00 90.81 86 TYR A O 1
ATOM 680 N N . THR A 1 87 ? 3.172 0.157 -0.817 1.00 90.44 87 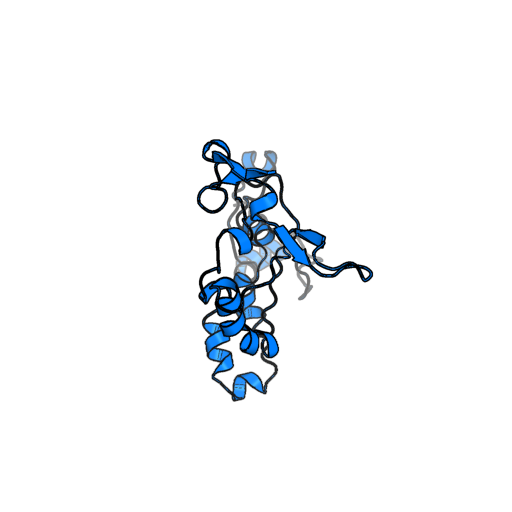THR A N 1
ATOM 681 C CA . THR A 1 87 ? 4.031 -0.187 -1.960 1.00 90.44 87 THR A CA 1
ATOM 682 C C . THR A 1 87 ? 5.390 -0.743 -1.535 1.00 90.44 87 THR A C 1
ATOM 684 O O . THR A 1 87 ? 6.031 -1.430 -2.328 1.00 90.44 87 THR A O 1
ATOM 687 N N . LEU A 1 88 ? 5.819 -0.466 -0.301 1.00 89.62 88 LEU A N 1
ATOM 688 C CA . LEU A 1 88 ? 7.071 -0.938 0.278 1.00 89.62 88 LEU A CA 1
ATOM 689 C C . LEU A 1 88 ? 6.865 -2.131 1.220 1.00 89.62 88 LEU A C 1
ATOM 691 O O . LEU A 1 88 ? 7.650 -3.074 1.169 1.00 89.62 88 LEU A O 1
ATOM 695 N N . THR A 1 89 ? 5.832 -2.096 2.065 1.00 88.94 89 THR A N 1
ATOM 696 C CA . THR A 1 89 ? 5.563 -3.130 3.085 1.00 88.94 89 THR A CA 1
ATOM 697 C C . THR A 1 89 ? 4.653 -4.259 2.602 1.00 88.94 89 THR A C 1
ATOM 699 O O . THR A 1 89 ? 4.606 -5.315 3.228 1.00 88.94 89 THR A O 1
ATOM 702 N N . GLY A 1 90 ? 3.972 -4.075 1.470 1.00 90.81 90 GLY A N 1
ATOM 703 C CA . GLY A 1 90 ? 2.957 -4.998 0.972 1.00 90.81 90 GLY A CA 1
ATOM 704 C C . GLY A 1 90 ? 1.541 -4.613 1.415 1.00 90.81 90 GLY A C 1
ATOM 705 O O . GLY A 1 90 ? 1.340 -3.585 2.067 1.00 90.81 90 GLY A O 1
ATOM 706 N N . PRO A 1 91 ? 0.531 -5.403 1.009 1.00 92.62 91 PRO A N 1
ATOM 707 C CA . PRO A 1 91 ? -0.849 -5.124 1.373 1.00 92.62 91 PRO A CA 1
ATOM 708 C C . PRO A 1 91 ? -1.043 -5.239 2.893 1.00 92.62 91 PRO A C 1
ATOM 710 O O . PRO A 1 91 ? -0.511 -6.171 3.502 1.00 92.62 91 PRO A O 1
ATOM 713 N N . PRO A 1 92 ? -1.819 -4.332 3.511 1.00 90.31 92 PRO A N 1
ATOM 714 C CA . PRO A 1 92 ? -2.216 -4.486 4.904 1.00 90.31 92 PRO A CA 1
ATOM 715 C C . PRO A 1 92 ? -3.161 -5.691 5.072 1.00 90.31 92 PRO A C 1
ATOM 717 O O . PRO A 1 92 ? -3.686 -6.215 4.080 1.00 90.31 92 PRO A O 1
ATOM 720 N N . PRO A 1 93 ? -3.419 -6.124 6.319 1.00 90.56 93 PRO A N 1
ATOM 721 C CA . PRO A 1 93 ? -4.434 -7.130 6.607 1.00 90.56 93 PRO A CA 1
ATOM 722 C C . PRO A 1 93 ? -5.787 -6.757 5.993 1.00 90.56 93 PRO A C 1
ATOM 724 O O . PRO A 1 93 ? -6.184 -5.590 5.989 1.00 90.56 93 PRO A O 1
ATOM 727 N N . MET A 1 94 ? -6.521 -7.756 5.499 1.00 87.94 94 MET A N 1
ATOM 728 C CA . MET A 1 94 ? -7.808 -7.525 4.834 1.00 87.94 94 MET A CA 1
ATOM 729 C C . MET A 1 94 ? -8.825 -6.844 5.755 1.00 87.94 94 MET A C 1
ATOM 731 O O . MET A 1 94 ? -9.592 -6.004 5.305 1.00 87.94 94 MET A O 1
ATOM 735 N N . GLU A 1 95 ? -8.774 -7.142 7.053 1.00 85.81 95 GLU A N 1
ATOM 736 C CA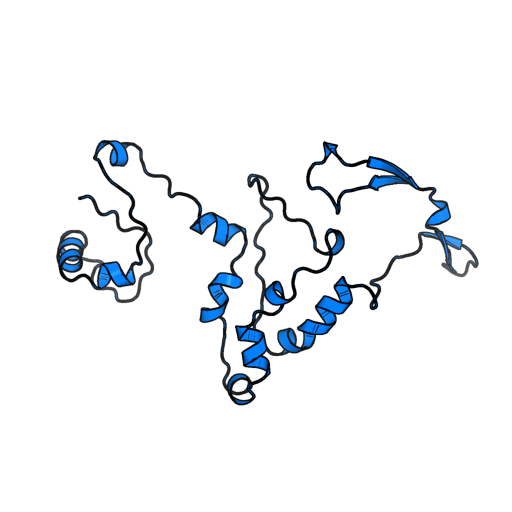 . GLU A 1 95 ? -9.616 -6.523 8.083 1.00 85.81 95 GLU A CA 1
ATOM 737 C C . GLU A 1 95 ? -9.450 -4.998 8.146 1.00 85.81 95 GLU A C 1
ATOM 739 O O . GLU A 1 95 ? -10.408 -4.283 8.432 1.00 85.81 95 GLU A O 1
ATOM 744 N N . THR A 1 96 ? -8.253 -4.491 7.833 1.00 84.62 96 THR A N 1
ATOM 745 C CA . THR A 1 96 ? -7.973 -3.053 7.760 1.00 84.62 96 THR A CA 1
ATOM 746 C C . THR A 1 96 ? -8.614 -2.413 6.526 1.00 84.62 96 THR A C 1
ATOM 748 O O . THR A 1 96 ? -9.058 -1.271 6.591 1.00 84.62 96 THR A O 1
ATOM 751 N N . LEU A 1 97 ? -8.661 -3.128 5.397 1.00 86.25 97 LEU A N 1
ATOM 752 C CA . LEU A 1 97 ? -9.222 -2.618 4.137 1.00 86.25 97 LEU A CA 1
ATOM 753 C C . LEU A 1 97 ? -10.744 -2.774 4.058 1.00 86.25 97 LEU A C 1
ATOM 755 O O . LEU A 1 97 ? -11.425 -1.956 3.435 1.00 86.25 97 LEU A O 1
ATOM 759 N N . LEU A 1 98 ? -11.268 -3.840 4.661 1.00 86.19 98 LEU A N 1
ATOM 760 C CA . LEU A 1 98 ? -12.682 -4.168 4.707 1.00 86.19 98 LEU A CA 1
ATOM 761 C C . LEU A 1 98 ? -13.041 -4.705 6.103 1.00 86.19 98 LEU A C 1
ATOM 763 O O . LEU A 1 98 ? -12.961 -5.912 6.349 1.00 86.19 98 LEU A O 1
ATOM 767 N N . PRO A 1 99 ? -13.465 -3.820 7.021 1.00 83.44 99 PRO A N 1
ATOM 768 C CA . PRO A 1 99 ? -13.881 -4.218 8.358 1.00 83.44 99 PRO A CA 1
ATOM 769 C C . PRO A 1 99 ? -15.055 -5.201 8.343 1.00 83.44 99 PRO A C 1
ATOM 771 O O . PRO A 1 99 ? -15.924 -5.139 7.470 1.00 83.44 99 PRO A O 1
ATOM 774 N N . ALA A 1 100 ? -15.140 -6.064 9.358 1.00 81.81 100 ALA A N 1
ATOM 775 C CA . ALA A 1 100 ? -16.168 -7.106 9.444 1.00 81.81 100 ALA A CA 1
ATOM 776 C C . ALA A 1 100 ? -17.607 -6.561 9.342 1.00 81.81 100 ALA A C 1
ATOM 778 O O . ALA A 1 100 ? -18.443 -7.163 8.671 1.00 81.81 100 ALA A O 1
ATOM 779 N N . ALA A 1 101 ? -17.886 -5.399 9.943 1.00 75.69 101 ALA A N 1
ATOM 780 C CA . ALA A 1 101 ? -19.198 -4.755 9.853 1.00 75.69 101 ALA A CA 1
ATOM 781 C C . ALA A 1 101 ? -19.536 -4.314 8.417 1.00 75.69 101 ALA A C 1
ATOM 783 O O . ALA A 1 101 ? -20.663 -4.494 7.961 1.00 75.69 101 ALA A O 1
ATOM 784 N N . ALA A 1 102 ? -18.549 -3.813 7.669 1.00 77.62 102 ALA A N 1
ATOM 785 C CA . ALA A 1 102 ? -18.721 -3.451 6.265 1.00 77.62 102 ALA A CA 1
ATOM 786 C C . ALA A 1 102 ? -18.886 -4.690 5.370 1.00 77.62 102 ALA A C 1
ATOM 788 O O . ALA A 1 102 ? -19.751 -4.720 4.495 1.00 77.62 102 ALA A O 1
ATOM 789 N N . ALA A 1 103 ? -18.111 -5.747 5.631 1.00 81.56 103 ALA A N 1
ATOM 790 C CA . ALA A 1 103 ? -18.254 -7.028 4.943 1.00 81.56 103 ALA A CA 1
ATOM 791 C C . ALA A 1 103 ? -19.630 -7.674 5.191 1.00 81.56 103 ALA A C 1
ATOM 793 O O . ALA A 1 103 ? -20.184 -8.303 4.290 1.00 81.56 103 ALA A O 1
ATOM 794 N N . ALA A 1 104 ? -20.189 -7.521 6.396 1.00 80.50 104 ALA A N 1
ATOM 795 C CA . ALA A 1 104 ? -21.538 -7.974 6.726 1.00 80.50 104 ALA A CA 1
ATOM 796 C C . ALA A 1 104 ? -22.607 -7.146 5.996 1.00 80.50 104 ALA A C 1
ATOM 798 O O . ALA A 1 104 ? -23.508 -7.725 5.393 1.00 80.50 104 ALA A O 1
ATOM 799 N N . ALA A 1 105 ? -22.466 -5.818 5.974 1.00 76.12 105 ALA A N 1
ATOM 800 C CA . ALA A 1 105 ? -23.392 -4.925 5.278 1.00 76.12 105 ALA A CA 1
ATOM 801 C C . ALA A 1 105 ? -23.456 -5.189 3.765 1.00 76.12 105 ALA A C 1
ATOM 803 O O . ALA A 1 105 ? -24.532 -5.130 3.179 1.00 76.12 105 ALA A O 1
ATOM 804 N N . LEU A 1 106 ? -22.332 -5.556 3.135 1.00 77.88 106 LEU A N 1
ATOM 805 C CA . LEU A 1 106 ? -22.297 -5.915 1.713 1.00 77.88 106 LEU A CA 1
ATOM 806 C C . LEU A 1 106 ? -23.145 -7.159 1.385 1.00 77.88 106 LEU A C 1
ATOM 808 O O . LEU A 1 106 ? -23.624 -7.301 0.263 1.00 77.88 106 LEU A O 1
ATOM 812 N N . LYS A 1 107 ? -23.318 -8.075 2.345 1.00 81.75 107 LYS A N 1
ATOM 813 C CA . LYS A 1 107 ? -24.088 -9.315 2.158 1.00 81.75 107 LYS A CA 1
ATOM 814 C C . LYS A 1 107 ? -25.592 -9.117 2.348 1.00 81.75 107 LYS A C 1
ATOM 816 O O . LYS A 1 107 ? -26.354 -9.984 1.927 1.00 81.75 107 LYS A O 1
ATOM 821 N N . ASP A 1 108 ? -26.015 -8.019 2.972 1.00 80.19 108 ASP A N 1
ATOM 822 C CA . ASP A 1 108 ? -27.419 -7.752 3.274 1.00 80.19 108 ASP A CA 1
ATOM 823 C C . ASP A 1 108 ? -28.029 -6.756 2.260 1.00 80.19 108 ASP A C 1
ATOM 825 O O . ASP A 1 108 ? -27.770 -5.548 2.322 1.00 80.19 108 ASP A O 1
ATOM 829 N N . PRO A 1 109 ? -28.881 -7.218 1.323 1.00 70.69 109 PRO A N 1
ATOM 830 C CA . PRO A 1 109 ? -29.501 -6.351 0.323 1.00 70.69 109 PRO A CA 1
ATOM 831 C C . PRO A 1 109 ? -30.447 -5.295 0.924 1.00 70.69 109 PRO A C 1
ATOM 833 O O . PRO A 1 109 ? -30.670 -4.261 0.293 1.00 70.69 109 PRO A O 1
ATOM 836 N N . ALA A 1 110 ? -30.979 -5.495 2.136 1.00 69.25 110 ALA A N 1
ATOM 837 C CA . ALA A 1 110 ? -31.819 -4.497 2.806 1.00 69.25 110 ALA A CA 1
ATOM 838 C C . ALA A 1 110 ? -30.992 -3.324 3.369 1.00 69.25 110 ALA A C 1
ATOM 840 O O . ALA A 1 110 ? -31.459 -2.179 3.376 1.00 69.25 110 ALA A O 1
ATOM 841 N N . GLN A 1 111 ? -29.758 -3.602 3.799 1.00 63.66 111 GLN A N 1
ATOM 842 C CA . GLN A 1 111 ? -28.777 -2.611 4.265 1.00 63.66 111 GLN A CA 1
ATOM 843 C C . GLN A 1 111 ? -28.187 -1.797 3.109 1.00 63.66 111 GLN A C 1
ATOM 845 O O . GLN A 1 111 ? -27.854 -0.633 3.289 1.00 63.66 111 GLN A O 1
ATOM 850 N N . LEU A 1 112 ? -28.106 -2.384 1.913 1.00 63.09 112 LEU A N 1
ATOM 851 C CA . LEU A 1 112 ? -27.661 -1.710 0.689 1.00 63.09 112 LEU A CA 1
ATOM 852 C C . LEU A 1 112 ? -28.674 -0.682 0.154 1.00 63.09 112 LEU A C 1
ATOM 854 O O . LEU A 1 112 ? -28.279 0.334 -0.412 1.00 63.09 112 LEU A O 1
ATOM 858 N N . GLN A 1 113 ? -29.980 -0.936 0.312 1.00 56.78 113 GLN A N 1
ATOM 859 C CA . GLN A 1 113 ? -31.042 -0.069 -0.226 1.00 56.78 113 GLN A CA 1
ATOM 860 C C . GLN A 1 113 ? -31.403 1.108 0.681 1.00 56.78 113 GLN A C 1
ATOM 862 O O . GLN A 1 113 ? -31.707 2.204 0.205 1.00 56.78 113 GLN A O 1
ATOM 867 N N . LYS A 1 114 ? -31.388 0.908 1.999 1.00 53.44 114 LYS A N 1
ATOM 868 C CA . LYS A 1 114 ? -31.448 2.024 2.944 1.00 53.44 114 LYS A CA 1
ATOM 869 C C . LYS A 1 114 ? -30.049 2.593 2.987 1.00 53.44 114 LYS A C 1
ATOM 871 O O . LYS A 1 114 ? -29.178 1.838 3.366 1.00 53.44 114 LYS A O 1
ATOM 876 N N . GLY A 1 115 ? -29.831 3.864 2.649 1.00 52.53 115 GLY A N 1
ATOM 877 C CA . GLY A 1 115 ? -28.522 4.531 2.732 1.00 52.53 115 GLY A CA 1
ATOM 878 C C . GLY A 1 115 ? -27.919 4.520 4.145 1.00 52.53 115 GLY A C 1
ATOM 879 O O . GLY A 1 115 ? -27.842 5.560 4.802 1.00 52.53 115 GLY A O 1
ATOM 880 N N . HIS A 1 116 ? -27.533 3.338 4.625 1.00 53.22 116 HIS A N 1
ATOM 881 C CA . HIS A 1 116 ? -26.899 3.072 5.894 1.00 53.22 116 HIS A CA 1
ATOM 882 C C . HIS A 1 116 ? -25.498 3.617 5.766 1.00 53.22 116 HIS A C 1
ATOM 884 O O . HIS A 1 116 ? -24.568 2.981 5.276 1.00 53.22 116 HIS A O 1
ATOM 890 N N . ARG A 1 117 ? -25.364 4.856 6.218 1.00 54.06 117 ARG A N 1
ATOM 891 C CA . ARG A 1 117 ? -24.070 5.430 6.515 1.00 54.06 117 ARG A CA 1
ATOM 892 C C . ARG A 1 117 ? -23.551 4.669 7.730 1.00 54.06 117 ARG A C 1
ATOM 894 O O . ARG A 1 117 ? -23.819 5.065 8.860 1.00 54.06 117 ARG A O 1
ATOM 901 N N . LEU A 1 118 ? -22.774 3.609 7.495 1.00 54.94 118 LEU A N 1
ATOM 902 C CA . LEU A 1 118 ? -22.012 2.888 8.533 1.00 54.94 118 LEU A CA 1
ATOM 903 C C . LEU A 1 118 ? -20.981 3.787 9.240 1.00 54.94 118 LEU A C 1
ATOM 905 O O . LEU A 1 118 ? -20.252 3.340 10.121 1.00 54.94 118 LEU A O 1
ATOM 909 N N . TYR A 1 119 ? -20.934 5.061 8.842 1.00 52.66 119 TYR A N 1
ATOM 910 C CA . TYR A 1 119 ? -20.059 6.106 9.324 1.00 52.66 119 TYR A CA 1
ATOM 911 C C . TYR A 1 119 ? -19.918 6.076 10.844 1.00 52.66 119 TYR A C 1
ATOM 913 O O . TYR A 1 119 ? -18.799 6.075 11.317 1.00 52.66 119 TYR A O 1
ATOM 921 N N . PHE A 1 120 ? -21.001 5.993 11.624 1.00 50.81 120 PHE A N 1
ATOM 922 C CA . PHE A 1 120 ? -20.900 6.121 13.085 1.00 50.81 120 PHE A CA 1
ATOM 923 C C . PHE A 1 120 ? -20.328 4.902 13.812 1.00 50.81 120 PHE A C 1
ATOM 925 O O . PHE A 1 120 ? -19.529 5.094 14.727 1.00 50.81 120 PHE A O 1
ATOM 932 N N . ASP A 1 121 ? -20.646 3.685 13.376 1.00 55.62 121 ASP A N 1
ATOM 933 C CA . ASP A 1 121 ? -20.151 2.470 14.037 1.00 55.62 121 ASP A CA 1
ATOM 934 C C . ASP A 1 121 ? -18.709 2.141 13.614 1.00 55.62 121 ASP A C 1
ATOM 936 O O . ASP A 1 121 ? -17.911 1.656 14.414 1.00 55.62 121 ASP A O 1
ATOM 940 N N . LEU A 1 122 ? -18.335 2.482 12.374 1.00 59.31 122 LEU A N 1
ATOM 941 C CA . LEU A 1 122 ? -16.971 2.329 11.851 1.00 59.31 122 LEU A CA 1
ATOM 942 C C . LEU A 1 122 ? -16.076 3.548 12.125 1.00 59.31 122 LEU A C 1
ATOM 944 O O . LEU A 1 122 ? -14.869 3.486 11.890 1.00 59.31 122 LEU A O 1
ATOM 948 N N . LEU A 1 123 ? -16.626 4.656 12.639 1.00 56.81 123 LEU A N 1
ATOM 949 C CA . LEU A 1 123 ? -15.922 5.941 12.766 1.00 56.81 123 LEU A CA 1
ATOM 950 C C . LEU A 1 123 ? -14.648 5.836 13.604 1.00 56.81 123 LEU A C 1
ATOM 952 O O . LEU A 1 123 ? -13.690 6.536 13.299 1.00 56.81 123 LEU A O 1
ATOM 956 N N . GLN A 1 124 ? -14.617 4.978 14.631 1.00 59.78 124 GLN A N 1
ATOM 957 C CA . GLN A 1 124 ? -13.408 4.751 15.434 1.00 59.78 124 GLN A CA 1
ATOM 958 C C . GLN A 1 124 ? -12.272 4.128 14.608 1.00 59.78 124 GLN A C 1
ATOM 960 O O . GLN A 1 124 ? -11.120 4.516 14.774 1.00 59.78 124 GLN A O 1
ATOM 965 N N . GLN A 1 125 ? -12.597 3.221 13.683 1.00 61.50 125 GLN A N 1
ATOM 966 C CA . GLN A 1 125 ? -11.628 2.524 12.829 1.00 61.50 125 GLN A CA 1
ATOM 967 C C . GLN A 1 125 ? -11.157 3.388 11.651 1.00 61.50 125 GLN A C 1
ATOM 969 O O . GLN A 1 125 ? -10.053 3.200 11.151 1.00 61.50 125 GLN A O 1
ATOM 974 N N . LEU A 1 126 ? -11.968 4.365 11.235 1.00 63.34 126 LEU A N 1
ATOM 975 C CA . LEU A 1 126 ? -11.655 5.295 10.144 1.00 63.34 126 LEU A CA 1
ATOM 976 C C . LEU A 1 126 ? -10.882 6.548 10.606 1.00 63.34 126 LEU A C 1
ATOM 978 O O . LEU A 1 126 ? -10.580 7.422 9.788 1.00 63.34 126 LEU A O 1
ATOM 982 N N . ARG A 1 127 ? -10.568 6.676 11.907 1.00 68.69 127 ARG A N 1
ATOM 983 C CA . ARG A 1 127 ? -9.804 7.819 12.435 1.00 68.69 127 ARG A CA 1
ATOM 984 C C . ARG A 1 127 ? -8.392 7.837 11.871 1.00 68.69 127 ARG A C 1
ATOM 986 O O . ARG A 1 127 ? -7.722 6.809 11.827 1.00 68.69 127 ARG A O 1
ATOM 993 N N . SER A 1 128 ? -7.920 9.038 11.533 1.00 72.12 128 SER A N 1
ATOM 994 C CA . SER A 1 128 ? -6.520 9.240 11.159 1.00 72.12 128 SER A CA 1
ATOM 995 C C . SER A 1 128 ? -5.585 8.810 12.298 1.00 72.12 128 SER A C 1
ATOM 997 O O . SER A 1 128 ? -5.940 8.996 13.467 1.00 72.12 128 SER A O 1
ATOM 999 N N . PRO A 1 129 ? -4.368 8.329 11.997 1.00 71.81 129 PRO A N 1
ATOM 1000 C CA . PRO A 1 129 ? -3.356 8.049 13.015 1.00 71.81 129 PRO A CA 1
ATOM 1001 C C . PRO A 1 129 ? -3.104 9.239 13.951 1.00 71.81 129 PRO A C 1
ATOM 1003 O O . PRO A 1 129 ? -3.020 9.076 15.163 1.00 71.81 129 PRO A O 1
ATOM 1006 N N . LEU A 1 130 ? -3.095 10.463 13.408 1.00 74.50 130 LEU A N 1
ATOM 1007 C CA . LEU A 1 130 ? -2.973 11.689 14.201 1.00 74.50 130 LEU A CA 1
ATOM 1008 C C . LEU A 1 130 ? -4.139 11.871 15.181 1.00 74.50 130 LEU A C 1
ATOM 1010 O O . LEU A 1 130 ? -3.950 12.324 16.306 1.00 74.50 130 LEU A O 1
ATOM 1014 N N . GLN A 1 131 ? -5.360 11.561 14.754 1.00 74.38 131 GLN A N 1
ATOM 1015 C CA . GLN A 1 131 ? -6.538 11.676 15.606 1.00 74.38 131 GLN A CA 1
ATOM 1016 C C . GLN A 1 131 ? -6.515 10.631 16.724 1.00 74.38 131 GLN A C 1
ATOM 1018 O O . GLN A 1 131 ? -6.789 10.981 17.867 1.00 74.38 131 GLN A O 1
ATOM 1023 N N . GLN A 1 132 ? -6.118 9.397 16.413 1.00 75.00 132 GLN A N 1
ATOM 1024 C CA . GLN A 1 132 ? -5.923 8.345 17.414 1.00 75.00 132 GLN A CA 1
ATOM 1025 C C . GLN A 1 132 ? -4.848 8.746 18.436 1.00 75.00 132 GLN A C 1
ATOM 1027 O O . GLN A 1 132 ? -5.066 8.625 19.640 1.00 75.00 132 GLN A O 1
ATOM 1032 N N . GLN A 1 133 ? -3.727 9.312 17.974 1.00 72.88 133 GLN A N 1
ATOM 1033 C CA . GLN A 1 133 ? -2.673 9.838 18.846 1.00 72.88 133 GLN A CA 1
ATOM 1034 C C . GLN A 1 133 ? -3.151 10.999 19.718 1.00 72.88 133 GLN A C 1
ATOM 1036 O O . GLN A 1 133 ? -2.826 11.042 20.895 1.00 72.88 133 GLN A O 1
ATOM 1041 N N . ARG A 1 134 ? -3.944 11.935 19.187 1.00 74.25 134 ARG A N 1
ATOM 1042 C CA . ARG A 1 134 ? -4.504 13.043 19.983 1.00 74.25 134 ARG A CA 1
ATOM 1043 C C . ARG A 1 134 ? -5.464 12.572 21.071 1.00 74.25 134 ARG A C 1
ATOM 1045 O O . ARG A 1 134 ? -5.594 13.245 22.083 1.00 74.25 134 ARG A O 1
ATOM 1052 N N . GLU A 1 135 ? -6.147 11.455 20.849 1.00 73.00 135 GLU A N 1
ATOM 1053 C CA . GLU A 1 135 ? -7.049 10.854 21.834 1.00 73.00 135 GLU A CA 1
ATOM 1054 C C . GLU A 1 135 ? -6.294 10.090 22.923 1.00 73.00 135 GLU A C 1
ATOM 1056 O O . GLU A 1 135 ? -6.740 10.069 24.066 1.00 73.00 135 GLU A O 1
ATOM 1061 N N . THR A 1 136 ? -5.154 9.482 22.583 1.00 70.38 136 THR A N 1
ATOM 1062 C CA . THR A 1 136 ? -4.281 8.788 23.546 1.00 70.38 136 THR A CA 1
ATOM 1063 C C . THR A 1 136 ? -3.277 9.712 24.230 1.00 70.38 136 THR A C 1
ATOM 1065 O O . THR A 1 136 ? -2.777 9.375 25.303 1.00 70.38 136 THR A O 1
ATOM 1068 N N . ALA A 1 137 ? -2.978 10.870 23.641 1.00 72.31 137 ALA A N 1
ATOM 1069 C CA . ALA A 1 137 ? -2.091 11.863 24.220 1.00 72.31 137 ALA A CA 1
ATOM 1070 C C . ALA A 1 137 ? -2.656 12.361 25.553 1.00 72.31 137 ALA A C 1
ATOM 1072 O O . ALA A 1 137 ? -3.817 12.761 25.653 1.00 72.31 137 ALA A O 1
ATOM 1073 N N . ALA A 1 138 ? -1.808 12.353 26.581 1.00 68.38 138 ALA A N 1
ATOM 1074 C CA . ALA A 1 138 ? -2.169 12.901 27.875 1.00 68.38 138 ALA A CA 1
ATOM 1075 C C . ALA A 1 138 ? -2.480 14.396 27.730 1.00 68.38 138 ALA A C 1
ATOM 1077 O O . ALA A 1 138 ? -1.700 15.149 27.144 1.00 68.38 138 ALA A O 1
ATOM 1078 N N . ALA A 1 139 ? -3.619 14.828 28.272 1.00 69.69 139 ALA A N 1
ATOM 1079 C CA . ALA A 1 139 ? -3.929 16.245 28.355 1.00 69.69 139 ALA A CA 1
ATOM 1080 C C . ALA A 1 139 ? -2.916 16.926 29.286 1.00 69.69 139 ALA A C 1
ATOM 1082 O O . ALA A 1 139 ? -2.742 16.516 30.435 1.00 69.69 139 ALA A O 1
ATOM 1083 N N . GLU A 1 140 ? -2.246 17.963 28.791 1.00 71.06 140 GLU A N 1
ATOM 1084 C CA . GLU A 1 140 ? -1.322 18.754 29.598 1.00 71.06 140 GLU A CA 1
ATOM 1085 C C . GLU A 1 140 ? -2.116 19.563 30.632 1.00 71.06 140 GLU A C 1
ATOM 1087 O O . GLU A 1 140 ? -2.925 20.427 30.289 1.00 71.06 140 GLU A O 1
ATOM 1092 N N . VAL A 1 141 ? -1.902 19.273 31.917 1.00 71.75 141 VAL A N 1
ATOM 1093 C CA . VAL A 1 141 ? -2.530 20.005 33.025 1.00 71.75 141 VAL A CA 1
ATOM 1094 C C . VAL A 1 141 ? -1.610 21.134 33.468 1.00 71.75 141 VAL A C 1
ATOM 1096 O O . VAL A 1 141 ? -0.416 20.927 33.688 1.00 71.75 141 VAL A O 1
ATOM 1099 N N . GLN A 1 142 ? -2.164 22.333 33.658 1.00 80.12 142 GLN A N 1
ATOM 1100 C CA . GLN A 1 142 ? -1.426 23.436 34.274 1.00 80.12 142 GLN A CA 1
ATOM 1101 C C . GLN A 1 142 ? -0.938 23.050 35.675 1.00 80.12 142 GLN A C 1
ATOM 1103 O O . GLN A 1 142 ? -1.711 22.605 36.521 1.00 80.12 142 GLN A O 1
ATOM 1108 N N . GLN A 1 143 ? 0.345 23.296 35.946 1.00 76.38 143 GLN A N 1
ATOM 1109 C CA . GLN A 1 143 ? 1.002 22.905 37.200 1.00 76.38 143 GLN A CA 1
ATOM 1110 C C . GLN A 1 143 ? 0.324 23.481 38.454 1.00 76.38 143 GLN A C 1
ATOM 1112 O O . GLN A 1 143 ? 0.313 22.830 39.494 1.00 76.38 143 GLN A O 1
ATOM 1117 N N . ALA A 1 144 ? -0.304 24.656 38.348 1.00 81.69 144 ALA A N 1
ATOM 1118 C CA . ALA A 1 144 ? -1.068 25.261 39.438 1.00 81.69 144 ALA A CA 1
ATOM 1119 C C . ALA A 1 144 ? -2.256 24.392 39.900 1.00 81.69 144 ALA A C 1
ATOM 1121 O O . ALA A 1 144 ? -2.549 24.339 41.090 1.00 81.69 144 ALA A O 1
ATOM 1122 N N . LEU A 1 145 ? -2.911 23.674 38.982 1.00 74.00 145 LEU A N 1
ATOM 1123 C CA . LEU A 1 145 ? -4.039 22.790 39.301 1.00 74.00 145 LEU A CA 1
ATOM 1124 C C . LEU A 1 145 ? -3.566 21.480 39.941 1.00 74.00 145 LEU A C 1
ATOM 1126 O O . LEU A 1 145 ? -4.217 20.965 40.846 1.00 74.00 145 LEU A O 1
ATOM 1130 N N . LEU A 1 146 ? -2.396 20.979 39.531 1.00 74.50 146 LEU A N 1
ATOM 1131 C CA . LEU A 1 146 ? -1.768 19.812 40.160 1.00 74.50 146 LEU A CA 1
ATOM 1132 C C . LEU A 1 146 ? -1.379 20.105 41.618 1.00 74.50 146 LEU A C 1
ATOM 1134 O O . LEU A 1 146 ? -1.556 19.254 42.484 1.00 74.50 146 LEU A O 1
ATOM 1138 N N . GLN A 1 147 ? -0.913 21.325 41.907 1.00 79.88 147 GLN A N 1
ATOM 1139 C CA . GLN A 1 147 ? -0.615 21.774 43.275 1.00 79.88 147 GLN A CA 1
ATOM 1140 C C . GLN A 1 147 ? -1.870 21.914 44.150 1.00 79.88 147 GLN A C 1
ATOM 1142 O O . GLN A 1 147 ? -1.778 21.791 45.367 1.00 79.88 147 GLN A O 1
ATOM 1147 N N . GLN A 1 148 ? -3.034 22.138 43.537 1.00 79.19 148 GLN A N 1
ATOM 1148 C CA . GLN A 1 148 ? -4.333 22.188 44.215 1.00 79.19 148 GLN A CA 1
ATOM 1149 C C . GLN A 1 148 ? -4.980 20.802 44.386 1.00 79.19 148 GLN A C 1
ATOM 1151 O O . GLN A 1 148 ? -6.081 20.713 44.916 1.00 79.19 148 GLN A O 1
ATOM 1156 N N . GLY A 1 149 ? -4.308 19.722 43.967 1.00 81.06 149 GLY A N 1
ATOM 1157 C CA . GLY A 1 149 ? -4.806 18.350 44.109 1.00 81.06 149 GLY A CA 1
ATOM 1158 C C . GLY A 1 149 ? -5.790 17.908 43.021 1.00 81.06 149 GLY A C 1
ATOM 1159 O O . GLY A 1 149 ? -6.412 16.858 43.162 1.00 81.06 149 GLY A O 1
ATOM 1160 N N . ALA A 1 150 ? -5.934 18.664 41.927 1.00 70.88 150 ALA A N 1
ATOM 1161 C CA . ALA A 1 150 ? -6.855 18.310 40.850 1.00 70.88 150 ALA A CA 1
ATOM 1162 C C . ALA A 1 150 ? -6.380 17.061 40.083 1.00 70.88 150 ALA A C 1
ATOM 1164 O O . ALA A 1 150 ? -5.237 16.991 39.624 1.00 70.88 150 ALA A O 1
ATOM 1165 N N . VAL A 1 151 ? -7.284 16.094 39.891 1.00 75.19 151 VAL A N 1
ATOM 1166 C CA . VAL A 1 151 ? -7.025 14.837 39.171 1.00 75.19 151 VAL A CA 1
ATOM 1167 C C . VAL A 1 151 ? -7.871 14.785 37.901 1.00 75.19 151 VAL A C 1
ATOM 1169 O O . VAL A 1 151 ? -9.085 14.974 37.945 1.00 75.19 151 VAL A O 1
ATOM 1172 N N . LEU A 1 152 ? -7.244 14.493 36.758 1.00 69.56 152 LEU A N 1
ATOM 1173 C CA . LEU A 1 152 ? -7.974 14.230 35.518 1.00 69.56 152 LEU A CA 1
ATOM 1174 C C . LEU A 1 152 ? -8.591 12.831 35.557 1.00 69.56 152 LEU A C 1
ATOM 1176 O O . LEU A 1 152 ? -7.877 11.837 35.666 1.00 69.56 152 LEU A O 1
ATOM 1180 N N . GLN A 1 153 ? -9.911 12.763 35.410 1.00 67.62 153 GLN A N 1
ATOM 1181 C CA . GLN A 1 153 ? -10.640 11.512 35.233 1.00 67.62 153 GLN A CA 1
ATOM 1182 C C . GLN A 1 153 ? -11.137 11.422 33.784 1.00 67.62 153 GLN A C 1
ATOM 1184 O O . GLN A 1 153 ? -11.889 12.301 33.350 1.00 67.62 153 GLN A O 1
ATOM 1189 N N . PRO A 1 154 ? -10.727 10.405 33.006 1.00 62.81 154 PRO A N 1
ATOM 1190 C CA . PRO A 1 154 ? -11.308 10.168 31.693 1.00 62.81 154 PRO A CA 1
ATOM 1191 C C . PRO A 1 154 ? -12.768 9.731 31.871 1.00 62.81 154 PRO A C 1
ATOM 1193 O O . PRO A 1 154 ? -13.050 8.768 32.577 1.00 62.81 154 PRO A O 1
ATOM 1196 N N . GLY A 1 155 ? -13.706 10.439 31.243 1.00 65.94 155 GLY A N 1
ATOM 1197 C CA . GLY A 1 155 ? -15.133 10.149 31.376 1.00 65.94 155 GLY A CA 1
ATOM 1198 C C . GLY A 1 155 ? -15.935 10.567 30.150 1.00 65.94 155 GLY A C 1
ATOM 1199 O O . GLY A 1 155 ? -15.554 11.482 29.414 1.00 65.94 155 GLY A O 1
ATOM 1200 N N . ASN A 1 156 ? -17.060 9.891 29.919 1.00 63.22 156 ASN A N 1
ATOM 1201 C CA . ASN A 1 156 ? -17.998 10.269 28.872 1.00 63.22 156 ASN A CA 1
ATOM 1202 C C . ASN A 1 156 ? -18.854 11.444 29.358 1.00 63.22 156 ASN A C 1
ATOM 1204 O O . ASN A 1 156 ? -19.518 11.366 30.390 1.00 63.22 156 ASN A O 1
ATOM 1208 N N . VAL A 1 157 ? -18.883 12.532 28.587 1.00 58.97 157 VAL A N 1
ATOM 1209 C CA . VAL A 1 157 ? -19.682 13.726 28.907 1.00 58.97 157 VAL A CA 1
ATOM 1210 C C . VAL A 1 157 ? -21.166 13.378 29.080 1.00 58.97 157 VAL A C 1
ATOM 1212 O O . VAL A 1 157 ? -21.848 13.987 29.899 1.00 58.97 157 VAL A O 1
ATOM 1215 N N . ILE A 1 158 ? -21.671 12.375 28.354 1.00 63.56 158 ILE A N 1
ATOM 1216 C CA . ILE A 1 158 ? -23.064 11.925 28.473 1.00 63.56 158 ILE A CA 1
ATOM 1217 C C . ILE A 1 158 ? -23.324 11.300 29.850 1.00 63.56 158 ILE A C 1
ATOM 1219 O O . ILE A 1 158 ? -24.346 11.598 30.462 1.00 63.56 158 ILE A O 1
ATOM 1223 N N . GLU A 1 159 ? -22.399 10.490 30.362 1.00 64.69 159 GLU A N 1
ATOM 1224 C CA . GLU A 1 159 ? -22.513 9.857 31.685 1.00 64.69 159 GLU A CA 1
ATOM 1225 C C . GLU A 1 159 ? -22.407 10.900 32.807 1.00 64.69 159 GLU A C 1
ATOM 1227 O O . GLU A 1 159 ? -23.195 10.887 33.752 1.00 64.69 159 GLU A O 1
ATOM 1232 N N . LEU A 1 160 ? -21.512 11.878 32.641 1.00 61.16 160 LEU A N 1
ATOM 1233 C CA . LEU A 1 160 ? -21.354 13.045 33.519 1.00 61.16 160 LEU A CA 1
ATOM 1234 C C . LEU A 1 160 ? -22.630 13.894 33.602 1.00 61.16 160 LEU A C 1
ATOM 1236 O O . LEU A 1 160 ? -23.035 14.341 34.674 1.00 61.16 160 LEU A O 1
ATOM 1240 N N . LEU A 1 161 ? -23.303 14.084 32.467 1.00 57.53 161 LEU A N 1
ATOM 1241 C CA . LEU A 1 161 ? -24.581 14.786 32.413 1.00 57.53 161 LEU A CA 1
ATOM 1242 C C . LEU A 1 161 ? -25.738 13.944 32.959 1.00 57.53 161 LEU A C 1
ATOM 1244 O O . LEU A 1 161 ? -26.749 14.524 33.334 1.00 57.53 161 LEU A O 1
ATOM 1248 N N . GLN A 1 162 ? -25.646 12.617 33.022 1.00 60.84 162 GLN A N 1
ATOM 1249 C CA . GLN A 1 162 ? -26.713 11.774 33.577 1.00 60.84 162 GLN A CA 1
ATOM 1250 C C . GLN A 1 162 ? -26.703 11.726 35.113 1.00 60.84 162 GLN A C 1
ATOM 1252 O O . GLN A 1 162 ? -27.755 11.512 35.720 1.00 60.84 162 GLN A O 1
ATOM 1257 N N . GLN A 1 163 ? -25.566 11.994 35.762 1.00 62.34 163 GLN A N 1
ATOM 1258 C CA . GLN A 1 163 ? -25.486 12.064 37.223 1.00 62.34 163 GLN A CA 1
ATOM 1259 C C . GLN A 1 163 ? -26.182 13.330 37.760 1.00 62.34 163 GLN A C 1
ATOM 1261 O O . GLN A 1 163 ? -25.674 14.450 37.669 1.00 62.34 163 GLN A O 1
ATOM 1266 N N . GLN A 1 164 ? -27.371 13.161 38.354 1.00 54.69 164 GLN A N 1
ATOM 1267 C CA . GLN A 1 164 ? -28.209 14.276 38.825 1.00 54.69 164 GLN A CA 1
ATOM 1268 C C . GLN A 1 164 ? -27.527 15.197 39.855 1.00 54.69 164 GLN A C 1
ATOM 1270 O O . GLN A 1 164 ? -27.817 16.394 39.871 1.00 54.69 164 GLN A O 1
ATOM 1275 N N . GLN A 1 165 ? -26.610 14.682 40.683 1.00 56.06 165 GLN A N 1
ATOM 1276 C CA . GLN A 1 165 ? -25.87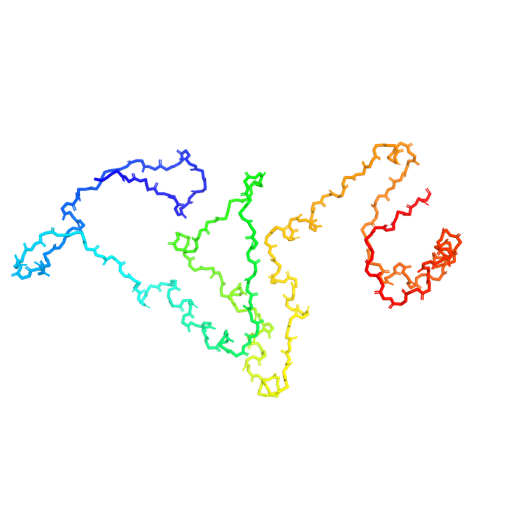2 15.492 41.665 1.00 56.06 165 GLN A CA 1
ATOM 1277 C C . GLN A 1 165 ? -24.878 16.460 41.003 1.00 56.06 165 GLN A C 1
ATOM 1279 O O . GLN A 1 165 ? -24.832 17.635 41.367 1.00 56.06 165 GLN A O 1
ATOM 1284 N N . GLN A 1 166 ? -24.148 16.017 39.976 1.00 55.16 166 GLN A N 1
ATOM 1285 C CA . GLN A 1 166 ? -23.190 16.870 39.262 1.00 55.16 166 GLN A CA 1
ATOM 1286 C C . GLN A 1 166 ? -23.888 17.889 38.357 1.00 55.16 166 GLN A C 1
ATOM 1288 O O . GLN A 1 166 ? -23.405 19.011 38.224 1.00 55.16 166 GLN A O 1
ATOM 1293 N N . GLN A 1 167 ? -25.076 17.579 37.820 1.00 56.03 167 GLN A N 1
ATOM 1294 C CA . GLN A 1 167 ? -25.876 18.575 37.098 1.00 56.03 167 GLN A CA 1
ATOM 1295 C C . GLN A 1 167 ? -26.202 19.805 37.957 1.00 56.03 167 GLN A C 1
ATOM 1297 O O . GLN A 1 167 ? -26.228 20.916 37.431 1.00 56.03 167 GLN A O 1
ATOM 1302 N N . GLN A 1 168 ? -26.492 19.631 39.251 1.00 59.88 168 GLN A N 1
ATOM 1303 C CA . GLN A 1 168 ? -26.824 20.752 40.137 1.00 59.88 168 GLN A CA 1
ATOM 1304 C C . GLN A 1 168 ? -25.597 21.628 40.414 1.00 59.88 168 GLN A C 1
ATOM 1306 O O . GLN A 1 168 ? -25.702 22.849 40.321 1.00 59.88 168 GLN A O 1
ATOM 1311 N N . GLN A 1 169 ? -24.428 21.023 40.644 1.00 60.06 169 GLN A N 1
ATOM 1312 C CA . GLN A 1 169 ? -23.162 21.753 40.776 1.00 60.06 169 GLN A CA 1
ATOM 1313 C C . GLN A 1 169 ? -22.772 22.472 39.476 1.00 60.06 169 GLN A C 1
ATOM 1315 O O . GLN A 1 169 ? -22.461 23.659 39.499 1.00 60.06 169 GLN A O 1
ATOM 1320 N N . ILE A 1 170 ? -22.879 21.816 38.318 1.00 56.88 170 ILE A N 1
ATOM 1321 C CA . ILE A 1 170 ? -22.573 22.429 37.013 1.00 56.88 170 ILE A CA 1
ATOM 1322 C C . ILE A 1 170 ? -23.535 23.591 36.709 1.00 56.88 170 ILE A C 1
ATOM 1324 O O . ILE A 1 170 ? -23.108 24.620 36.186 1.00 56.88 170 ILE A O 1
ATOM 1328 N N . LYS A 1 171 ? -24.818 23.477 37.084 1.00 62.03 171 LYS A N 1
ATOM 1329 C CA . LYS A 1 171 ? -25.807 24.567 36.971 1.00 62.03 171 LYS A CA 1
ATOM 1330 C C . LYS A 1 171 ? -25.475 25.763 37.867 1.00 62.03 171 LYS A C 1
ATOM 1332 O O . LYS A 1 171 ? -25.759 26.890 37.470 1.00 62.03 171 LYS A O 1
ATOM 1337 N N . GLN A 1 172 ? -24.886 25.530 39.043 1.00 63.44 172 GLN A N 1
ATOM 1338 C CA . GLN A 1 172 ? -24.421 26.602 39.930 1.00 63.44 172 GLN A CA 1
ATOM 1339 C C . GLN A 1 172 ? -23.184 27.311 39.364 1.00 63.44 172 GLN A C 1
ATOM 1341 O O . GLN A 1 172 ? -23.093 28.532 39.450 1.00 63.44 172 GLN A O 1
ATOM 1346 N N . ILE A 1 173 ? -22.267 26.565 38.744 1.00 64.06 173 ILE A N 1
ATOM 1347 C CA . ILE A 1 173 ? -21.014 27.109 38.202 1.00 64.06 173 ILE A CA 1
ATOM 1348 C C . ILE A 1 173 ? -21.245 27.819 36.851 1.00 64.06 173 ILE A C 1
ATOM 1350 O O . ILE A 1 173 ? -20.652 28.866 36.594 1.00 64.06 173 ILE A O 1
ATOM 1354 N N . PHE A 1 174 ? -22.144 27.308 35.998 1.00 59.66 174 PHE A N 1
ATOM 1355 C CA . PHE A 1 174 ? -22.378 27.823 34.639 1.00 59.66 174 PHE A CA 1
ATOM 1356 C C . PHE A 1 174 ? -23.871 28.059 34.316 1.00 59.66 174 PHE A C 1
ATOM 1358 O O . PHE A 1 174 ? -24.447 27.406 33.438 1.00 59.66 174 PHE A O 1
ATOM 1365 N N . PRO A 1 175 ? -24.528 29.042 34.959 1.00 57.22 175 PRO A N 1
ATOM 1366 C CA . PRO A 1 175 ? -25.982 29.225 34.874 1.00 57.22 175 PRO A CA 1
ATOM 1367 C C . PRO A 1 175 ? -26.493 29.637 33.483 1.00 57.22 175 PRO A C 1
ATOM 1369 O O . PRO A 1 175 ? -27.641 29.362 33.141 1.00 57.22 175 PRO A O 1
ATOM 1372 N N . LYS A 1 176 ? -25.655 30.284 32.658 1.00 48.50 176 LYS A N 1
ATOM 1373 C CA . LYS A 1 176 ? -26.052 30.802 31.333 1.00 48.50 176 LYS A CA 1
ATOM 1374 C C . LYS A 1 176 ? -25.900 29.789 30.192 1.00 48.50 176 LYS A C 1
ATOM 1376 O O . LYS A 1 176 ? -26.560 29.937 29.169 1.00 48.50 176 LYS A O 1
ATOM 1381 N N . THR A 1 177 ? -25.048 28.777 30.349 1.00 52.19 177 THR A N 1
ATOM 1382 C CA . THR A 1 177 ? -24.737 27.792 29.295 1.00 52.19 177 THR A CA 1
ATOM 1383 C C . THR A 1 177 ? -25.317 26.407 29.577 1.00 52.19 177 THR A C 1
ATOM 1385 O O . THR A 1 177 ? -25.438 25.612 28.652 1.00 52.19 177 THR A O 1
ATOM 1388 N N . ALA A 1 178 ? -25.768 26.129 30.805 1.00 49.78 178 ALA A N 1
ATOM 1389 C CA . ALA A 1 178 ? -26.320 24.828 31.200 1.00 49.78 178 ALA A CA 1
ATOM 1390 C C . ALA A 1 178 ? -27.602 24.396 30.448 1.00 49.78 178 ALA A C 1
ATOM 1392 O O . ALA A 1 178 ? -27.980 23.227 30.517 1.00 49.78 178 ALA A O 1
ATOM 1393 N N . TYR A 1 179 ? -28.280 25.307 29.738 1.00 47.62 179 TYR A N 1
ATOM 1394 C CA . TYR A 1 179 ? -29.552 25.031 29.050 1.00 47.62 179 TYR A CA 1
ATOM 1395 C C . TYR A 1 179 ? -29.432 24.792 27.536 1.00 47.62 179 TYR A C 1
ATOM 1397 O O . TYR A 1 179 ? -30.433 24.467 26.891 1.00 47.62 179 TYR A O 1
ATOM 1405 N N . THR A 1 180 ? -28.248 24.922 26.931 1.00 46.50 180 THR A N 1
ATOM 1406 C CA . THR A 1 180 ? -28.103 24.734 25.480 1.00 46.50 180 THR A CA 1
ATOM 1407 C C . THR A 1 180 ? -27.939 23.249 25.141 1.00 46.50 180 THR A C 1
ATOM 1409 O O . THR A 1 180 ? -26.867 22.663 25.254 1.00 46.50 180 THR A O 1
ATOM 1412 N N . LYS A 1 181 ? -29.022 22.619 24.669 1.00 42.84 181 LYS A N 1
ATOM 1413 C CA . LYS A 1 181 ? -29.084 21.204 24.238 1.00 42.84 181 LYS A CA 1
ATOM 1414 C C . LYS A 1 181 ? -28.231 20.849 22.995 1.00 42.84 181 LYS A C 1
ATOM 1416 O O . LYS A 1 181 ? -28.552 19.894 22.296 1.00 42.84 181 LYS A O 1
ATOM 1421 N N . GLY A 1 182 ? -27.160 21.580 22.674 1.00 41.47 182 GLY A N 1
ATOM 1422 C CA . GLY A 1 182 ? -26.490 21.398 21.379 1.00 41.47 182 GLY A CA 1
ATOM 1423 C C . GLY A 1 182 ? -25.071 21.926 21.207 1.00 41.47 182 GLY A C 1
ATOM 1424 O O . GLY A 1 182 ? -24.643 22.047 20.064 1.00 41.47 182 GLY A O 1
ATOM 1425 N N . ALA A 1 183 ? -24.320 22.232 22.266 1.00 32.84 183 ALA A N 1
ATOM 1426 C CA . ALA A 1 183 ? -22.955 22.733 22.098 1.00 32.84 183 ALA A CA 1
ATOM 1427 C C . ALA A 1 183 ? -21.909 21.712 22.578 1.00 32.84 183 ALA A C 1
ATOM 1429 O O . ALA A 1 183 ? -21.775 21.453 23.772 1.00 32.84 183 ALA A O 1
ATOM 1430 N N . ARG A 1 184 ? -21.169 21.130 21.621 1.00 38.53 184 ARG A N 1
ATOM 1431 C CA . ARG A 1 184 ? -19.930 20.372 21.857 1.00 38.53 184 ARG A CA 1
ATOM 1432 C C . ARG A 1 184 ? -18.913 21.290 22.543 1.00 38.53 184 ARG A C 1
ATOM 1434 O O . ARG A 1 184 ? -18.371 22.170 21.884 1.00 38.53 184 ARG A O 1
ATOM 1441 N N . TRP A 1 185 ? -18.615 21.038 23.813 1.00 36.44 185 TRP A N 1
ATOM 1442 C CA . TRP A 1 185 ? -17.471 21.631 24.508 1.00 36.44 185 TRP A CA 1
ATOM 1443 C C . TRP A 1 185 ? -16.697 20.538 25.253 1.00 36.44 185 TRP A C 1
ATOM 1445 O O . TRP A 1 185 ? -17.293 19.674 25.894 1.00 36.44 185 TRP A O 1
ATOM 1455 N N . GLN A 1 186 ? -15.372 20.544 25.090 1.00 40.91 186 GLN A N 1
ATOM 1456 C CA . GLN A 1 186 ? -14.425 19.648 25.757 1.00 40.91 186 GLN A CA 1
ATOM 1457 C C . GLN A 1 186 ? -14.102 20.135 27.179 1.00 40.91 186 GLN A C 1
ATOM 1459 O O . GLN A 1 186 ? -14.043 21.337 27.416 1.00 40.91 186 GLN A O 1
ATOM 1464 N N . LEU A 1 187 ? -13.804 19.155 28.047 1.00 34.88 187 LEU A N 1
ATOM 1465 C CA . LEU A 1 187 ? -13.185 19.237 29.381 1.00 34.88 187 LEU A CA 1
ATOM 1466 C C . LEU A 1 187 ? -14.007 19.931 30.483 1.00 34.88 187 LEU A C 1
ATOM 1468 O O . LEU A 1 187 ? -13.966 21.143 30.662 1.00 34.88 187 LEU A O 1
ATOM 1472 N N . ILE A 1 188 ? -14.685 19.111 31.296 1.00 39.91 188 ILE A N 1
ATOM 1473 C CA . ILE A 1 188 ? -15.164 19.497 32.629 1.00 39.91 188 ILE A CA 1
ATOM 1474 C C . ILE A 1 188 ? -14.113 19.024 33.639 1.00 39.91 188 ILE A C 1
ATOM 1476 O O . ILE A 1 188 ? -13.886 17.826 33.790 1.00 39.91 188 ILE A O 1
ATOM 1480 N N . LEU A 1 189 ? -13.460 19.980 34.299 1.00 34.28 189 LEU A N 1
ATOM 1481 C CA . LEU A 1 189 ? -12.553 19.752 35.420 1.00 34.28 189 LEU A CA 1
ATOM 1482 C C . LEU A 1 189 ? -13.403 19.524 36.682 1.00 34.28 189 LEU A C 1
ATOM 1484 O O . LEU A 1 189 ? -14.092 20.441 37.128 1.00 34.28 189 LEU A O 1
ATOM 1488 N N . LEU A 1 190 ? -13.383 18.316 37.243 1.00 34.84 190 LEU A N 1
ATOM 1489 C CA . LEU A 1 190 ? -13.954 18.035 38.563 1.00 34.84 190 LEU A CA 1
ATOM 1490 C C . LEU A 1 190 ? -12.821 18.079 39.589 1.00 34.84 190 LEU A C 1
ATOM 1492 O O . LEU A 1 190 ? -11.985 17.181 39.627 1.00 34.84 190 LEU A O 1
ATOM 1496 N N . MET A 1 191 ? -12.784 19.144 40.394 1.00 26.78 191 MET A N 1
ATOM 1497 C CA . MET A 1 191 ? -12.046 19.133 41.657 1.00 26.78 191 MET A CA 1
ATOM 1498 C C . MET A 1 191 ? -12.924 18.449 42.707 1.00 26.78 191 MET A C 1
ATOM 1500 O O . MET A 1 191 ? -14.046 18.900 42.950 1.00 26.78 191 MET A O 1
ATOM 1504 N N . LEU A 1 192 ? -12.423 17.344 43.262 1.00 33.69 192 LEU A N 1
ATOM 1505 C CA . LEU A 1 192 ? -12.870 16.790 44.541 1.00 33.69 192 LEU A CA 1
ATOM 1506 C C . LEU A 1 192 ? -12.087 17.464 45.666 1.00 33.69 192 LEU A C 1
ATOM 1508 O O . LEU A 1 192 ? -10.868 17.662 45.466 1.00 33.69 192 LEU A O 1
#

InterPro domains:
  IPR035966 Phosphofructokinase superfamily [G3DSA:3.40.50.460] (47-78)
  IPR035966 Phosphofructokinase superfamily [SSF53784] (9-78)

Sequence (192 aa):
MAVLKGMSCSSDVKTWIPAGVPLTRMMNLENRKGKANVPVIKKFLVDIDKPLFKAFEQVREAWKILDLYLVPGPMQLSTGELQLPYTLTGPPPMETLLPAAAAAALKDPAQLQKGHRLYFDLLQQLRSPLQQQRETAAAEVQQALLQQGAVLQPGNVIELLQQQQQQQQIKQIFPKTAYTKGARWQLILLML

pLDDT: mean 76.23, std 17.38, range [26.78, 97.06]

Organism: NCBI:txid44415

Secondary structure (DSSP, 8-state):
-EEEE-TTT-S-GGG-EEEE--GGGGEEEEEETTEEEEEEEPPPPP-TTSHHHHHHHHHHHHHHHS-------SPPSS-S-----HHHH-PPPHHHHS-HHHHHHHH-HHHHHTT--THHHHTTTT--HHHHHHHHSPP---HHHHHTT-------HHHHHH-HHHHHHHHHH-TTTTT-TT----------

Radius of gyration: 26.95 Å; chains: 1; bounding box: 57×41×80 Å